Protein AF-A0A1Q9EDQ3-F1 (afdb_monomer)

Foldseek 3Di:
DPPPPPDDLLPDPQLLQKKKKFDLVLQPDDPVVSVVQVQVQCVVVVWAWPDKDWDDDVPDRIMIITGTPDSVSLVVVVVVQWTAGPNDIIGMDRDDNVVVVVPPPPPPPPPPPPPPPVPDPDPPPDPDDPPPQDQAQQPRHGDDYLLPDPQLLQKKKKFDDAPVCQVQLQVLCVVVVWHFPDWGWDPPDGTMIITGGPGSVSLVVVQVCLVVQNSDGPNDRMHMGRRDRPDDDDDDDDPDPDDPPDPPPPPPVPPPPDDDDDDDDDDDDDDDDDDPPPPDDDDDD

Mean predicted aligned error: 17.28 Å

Structure (mmCIF, N/CA/C/O backbone):
data_AF-A0A1Q9EDQ3-F1
#
_entry.id   AF-A0A1Q9EDQ3-F1
#
loop_
_atom_site.group_PDB
_atom_site.id
_atom_site.type_symbol
_atom_site.label_atom_id
_atom_site.label_alt_id
_atom_site.label_comp_id
_atom_site.label_asym_id
_atom_site.label_entity_id
_atom_site.label_seq_id
_atom_site.pdbx_PDB_ins_code
_atom_site.Cartn_x
_atom_site.Cartn_y
_atom_site.Cartn_z
_atom_site.occupancy
_atom_site.B_iso_or_equiv
_atom_site.auth_seq_id
_atom_site.auth_comp_id
_atom_site.auth_asym_id
_atom_site.auth_atom_id
_atom_site.pdbx_PDB_model_num
ATOM 1 N N . MET A 1 1 ? -5.835 -14.148 18.430 1.00 40.25 1 MET A N 1
ATOM 2 C CA . MET A 1 1 ? -5.583 -12.909 17.664 1.00 40.25 1 MET A CA 1
ATOM 3 C C . MET A 1 1 ? -6.532 -12.916 16.483 1.00 40.25 1 MET A C 1
ATOM 5 O O . MET A 1 1 ? -6.397 -13.781 15.633 1.00 40.25 1 MET A O 1
ATOM 9 N N . VAL A 1 2 ? -7.562 -12.072 16.500 1.00 36.78 2 VAL A N 1
ATOM 10 C CA . VAL A 1 2 ? -8.554 -12.002 15.417 1.00 36.78 2 VAL A CA 1
ATOM 11 C C . VAL A 1 2 ? -7.929 -11.211 14.271 1.00 36.78 2 VAL A C 1
ATOM 13 O O . VAL A 1 2 ? -7.433 -10.110 14.505 1.00 36.78 2 VAL A O 1
ATOM 16 N N . ASP A 1 3 ? -7.917 -11.779 13.064 1.00 41.28 3 ASP A N 1
ATOM 17 C CA . ASP A 1 3 ? -7.420 -11.118 11.856 1.00 41.28 3 ASP A CA 1
ATOM 18 C C . ASP A 1 3 ? -8.090 -9.750 11.684 1.00 41.28 3 ASP A C 1
ATOM 20 O O . ASP A 1 3 ? -9.294 -9.636 11.428 1.00 41.28 3 ASP A O 1
ATOM 24 N N . VAL A 1 4 ? -7.299 -8.687 11.835 1.00 51.66 4 VAL A N 1
ATOM 25 C CA . VAL A 1 4 ? -7.726 -7.312 11.568 1.00 51.66 4 VAL A CA 1
ATOM 26 C C . VAL A 1 4 ? -7.722 -7.133 10.054 1.00 51.66 4 VAL A C 1
ATOM 28 O O . VAL A 1 4 ? -6.777 -6.601 9.476 1.00 51.66 4 VAL A O 1
ATOM 31 N N . PHE A 1 5 ? -8.765 -7.636 9.392 1.00 47.38 5 PHE A N 1
ATOM 32 C CA . PHE A 1 5 ? -8.962 -7.434 7.960 1.00 47.38 5 PHE A CA 1
ATOM 33 C C . PHE A 1 5 ? -8.952 -5.934 7.643 1.00 47.38 5 PHE A C 1
ATOM 35 O O . PHE A 1 5 ? -9.754 -5.175 8.195 1.00 47.38 5 PHE A O 1
ATOM 42 N N . ASP A 1 6 ? -8.063 -5.521 6.737 1.00 63.12 6 ASP A N 1
ATOM 43 C CA . ASP A 1 6 ? -8.011 -4.178 6.157 1.00 63.12 6 ASP A CA 1
ATOM 44 C C . ASP A 1 6 ? -9.280 -3.922 5.337 1.00 63.12 6 ASP A C 1
ATOM 46 O O . ASP A 1 6 ? -9.351 -4.171 4.135 1.00 63.12 6 ASP A O 1
ATOM 50 N N . HIS A 1 7 ? -10.319 -3.435 6.003 1.00 73.38 7 HIS A N 1
ATOM 51 C CA . HIS A 1 7 ? -11.514 -2.917 5.359 1.00 73.38 7 HIS A CA 1
ATOM 52 C C . HIS A 1 7 ? -11.500 -1.386 5.416 1.00 73.38 7 HIS A C 1
ATOM 54 O O . HIS A 1 7 ? -10.878 -0.771 6.283 1.00 73.38 7 HIS A O 1
ATOM 60 N N . SER A 1 8 ? -12.176 -0.754 4.455 1.00 80.00 8 SER A N 1
ATOM 61 C CA . SER A 1 8 ? -12.380 0.698 4.463 1.00 80.00 8 SER A CA 1
ATOM 62 C C . SER A 1 8 ? -13.094 1.106 5.753 1.00 80.00 8 SER A C 1
ATOM 64 O O . SER A 1 8 ? -14.060 0.447 6.132 1.00 80.00 8 SER A O 1
ATOM 66 N N . VAL A 1 9 ? -12.675 2.211 6.385 1.00 81.81 9 VAL A N 1
ATOM 67 C CA . VAL A 1 9 ? -13.302 2.756 7.610 1.00 81.81 9 VAL A CA 1
ATOM 68 C C . VAL A 1 9 ? -14.819 2.903 7.440 1.00 81.81 9 VAL A C 1
ATOM 70 O O . VAL A 1 9 ? -15.580 2.598 8.348 1.00 81.81 9 VAL A O 1
ATOM 73 N N . PHE A 1 10 ? -15.273 3.272 6.239 1.00 82.00 10 PHE A N 1
ATOM 74 C CA . PHE A 1 10 ? -16.695 3.440 5.918 1.00 82.00 10 PHE A CA 1
ATOM 75 C C . PHE A 1 10 ? -17.487 2.132 5.800 1.00 82.00 10 PHE A C 1
ATOM 77 O O . PHE A 1 10 ? -18.712 2.168 5.823 1.00 82.00 10 PHE A O 1
ATOM 84 N N . ASN A 1 11 ? -16.802 0.995 5.675 1.00 83.38 11 ASN A N 1
ATOM 85 C CA . ASN A 1 11 ? -17.399 -0.342 5.645 1.00 83.38 11 ASN A CA 1
ATOM 86 C C . ASN A 1 11 ? -17.175 -1.083 6.974 1.00 83.38 11 ASN A C 1
ATOM 88 O O . ASN A 1 11 ? -17.361 -2.298 7.047 1.00 83.38 11 ASN A O 1
ATOM 92 N N . CYS A 1 12 ? -16.714 -0.376 8.010 1.00 85.56 12 CYS A N 1
ATOM 93 C CA . CYS A 1 12 ? -16.492 -0.957 9.322 1.00 85.56 12 CYS A CA 1
ATOM 94 C C . CYS A 1 12 ? -17.825 -1.299 9.981 1.00 85.56 12 CYS A C 1
ATOM 96 O O . CYS A 1 12 ? -18.726 -0.470 10.056 1.00 85.56 12 CYS A O 1
ATOM 98 N N . LYS A 1 13 ? -17.934 -2.527 10.493 1.00 91.06 13 LYS A N 1
ATOM 99 C CA . LYS A 1 13 ? -19.101 -2.989 11.265 1.00 91.06 13 LYS A CA 1
ATOM 100 C C . LYS A 1 13 ? -19.267 -2.188 12.561 1.00 91.06 13 LYS A C 1
ATOM 102 O O . LYS A 1 13 ? -20.369 -2.033 13.060 1.00 91.06 13 LYS A O 1
ATOM 107 N N . PHE A 1 14 ? -18.151 -1.668 13.067 1.00 93.38 14 PHE A N 1
ATOM 108 C CA . PHE A 1 14 ? -18.023 -0.922 14.314 1.00 93.38 14 PHE A CA 1
ATOM 109 C C . PHE A 1 14 ? -17.946 0.588 14.070 1.00 93.38 14 PHE A C 1
ATOM 111 O O . PHE A 1 14 ? -17.244 1.310 14.771 1.00 93.38 14 PHE A O 1
ATOM 118 N N . LEU A 1 15 ? -18.609 1.080 13.021 1.00 92.75 15 LEU A N 1
ATOM 119 C CA . LEU A 1 15 ? -18.541 2.494 12.654 1.00 92.75 15 LEU A CA 1
ATOM 120 C C . LEU A 1 15 ? -19.117 3.404 13.750 1.00 92.75 15 LEU A C 1
ATOM 122 O O . LEU A 1 15 ? -18.614 4.506 13.926 1.00 92.75 15 LEU A O 1
ATOM 126 N N . GLU A 1 16 ? -20.104 2.926 14.513 1.00 95.12 16 GLU A N 1
ATOM 127 C CA . GLU A 1 16 ? -20.698 3.658 15.646 1.00 95.12 16 GLU A CA 1
ATOM 128 C C . GLU A 1 16 ? -19.755 3.790 16.851 1.00 95.12 16 GLU A C 1
ATOM 130 O O . GLU A 1 16 ? -19.896 4.723 17.624 1.00 95.12 16 GLU A O 1
ATOM 135 N N . GLN A 1 17 ? -18.763 2.904 16.984 1.00 97.00 17 GLN A N 1
ATOM 136 C CA . GLN A 1 17 ? -17.712 2.985 18.014 1.00 97.00 17 GLN A CA 1
ATOM 137 C C . GLN A 1 17 ? -16.519 3.842 17.552 1.00 97.00 17 GLN A C 1
ATOM 139 O O . GLN A 1 17 ? -15.473 3.899 18.197 1.00 97.00 17 GLN A O 1
ATOM 144 N N . GLY A 1 18 ? -16.621 4.410 16.350 1.00 96.31 18 GLY A N 1
ATOM 145 C CA . GLY A 1 18 ? -15.525 5.028 15.637 1.00 96.31 18 GLY A CA 1
ATOM 146 C C . GLY A 1 18 ? -15.582 6.549 15.667 1.00 96.31 18 GLY A C 1
ATOM 147 O O . GLY A 1 18 ? -16.563 7.146 15.226 1.00 96.31 18 GLY A O 1
ATOM 148 N N . VAL A 1 19 ? -14.476 7.178 16.054 1.00 97.25 19 VAL A N 1
ATOM 149 C CA . VAL A 1 19 ? -14.309 8.637 16.020 1.00 97.25 19 VAL A CA 1
ATOM 150 C C . VAL A 1 19 ? -13.128 9.043 15.142 1.00 97.25 19 VAL A C 1
ATOM 152 O O . VAL A 1 19 ? -12.181 8.277 14.932 1.00 97.25 19 VAL A O 1
ATOM 155 N N . VAL A 1 20 ? -13.177 10.266 14.616 1.00 96.56 20 VAL A N 1
ATOM 156 C CA . VAL A 1 20 ? -12.056 10.899 13.913 1.00 96.56 20 VAL A CA 1
ATOM 157 C C . VAL A 1 20 ? -11.494 12.012 14.777 1.00 96.56 20 VAL A C 1
ATOM 159 O O . VAL A 1 20 ? -12.216 12.926 15.152 1.00 96.56 20 VAL A O 1
ATOM 162 N N . ILE A 1 21 ? -10.198 11.961 15.050 1.00 97.06 21 ILE A N 1
ATOM 163 C CA . ILE A 1 21 ? -9.491 12.924 15.886 1.00 97.06 21 ILE A CA 1
ATOM 164 C C . ILE A 1 21 ? -8.493 13.672 15.008 1.00 97.06 21 ILE A C 1
ATOM 166 O O . ILE A 1 21 ? -7.626 13.073 14.366 1.00 97.06 21 ILE A O 1
ATOM 170 N N . LYS A 1 22 ? -8.627 14.992 14.951 1.00 96.31 22 LYS A N 1
ATOM 171 C CA . LYS A 1 22 ? -7.778 15.883 14.164 1.00 96.31 22 LYS A CA 1
ATOM 172 C C . LYS A 1 22 ? -6.887 16.674 15.112 1.00 96.31 22 LYS A C 1
ATOM 174 O O . LYS A 1 22 ? -7.373 17.511 15.867 1.00 96.31 22 LYS A O 1
ATOM 179 N N . SER A 1 23 ? -5.586 16.421 15.041 1.00 94.94 23 SER A N 1
ATOM 180 C CA . SER A 1 23 ? -4.580 17.092 15.864 1.00 94.94 23 SER A CA 1
ATOM 181 C C . SER A 1 23 ? -3.434 17.582 14.975 1.00 94.94 23 SER A C 1
ATOM 183 O O . SER A 1 23 ? -2.777 16.747 14.345 1.00 94.94 23 SER A O 1
ATOM 185 N N . PRO A 1 24 ? -3.189 18.903 14.899 1.00 92.06 24 PRO A N 1
ATOM 186 C CA . PRO A 1 24 ? -2.008 19.454 14.237 1.00 92.06 24 PRO A CA 1
ATOM 187 C C . PRO A 1 24 ? -0.705 18.980 14.894 1.00 92.06 24 PRO A C 1
ATOM 189 O O . PRO A 1 24 ? 0.231 18.626 14.180 1.00 92.06 24 PRO A O 1
ATOM 192 N N . HIS A 1 25 ? -0.679 18.881 16.230 1.00 92.19 25 HIS A N 1
ATOM 193 C CA . HIS A 1 25 ? 0.467 18.400 17.006 1.00 92.19 25 HIS A CA 1
ATOM 194 C C . HIS A 1 25 ? 0.987 17.048 16.512 1.00 92.19 25 HIS A C 1
ATOM 196 O O . HIS A 1 25 ? 2.169 16.856 16.248 1.00 92.19 25 HIS A O 1
ATOM 202 N N . LEU A 1 26 ? 0.081 16.089 16.308 1.00 92.94 26 LEU A N 1
ATOM 203 C CA . LEU A 1 26 ? 0.464 14.734 15.911 1.00 92.94 26 LEU A CA 1
ATOM 204 C C . LEU A 1 26 ? 1.062 14.659 14.498 1.00 92.94 26 LEU A C 1
ATOM 206 O O . LEU A 1 26 ? 1.581 13.614 14.105 1.00 92.94 26 LEU A O 1
ATOM 210 N N . GLU A 1 27 ? 0.996 15.729 13.703 1.00 92.12 27 GLU A N 1
ATOM 211 C CA . GLU A 1 27 ? 1.633 15.763 12.392 1.00 92.12 27 GLU A CA 1
ATOM 212 C C . GLU A 1 27 ? 3.156 15.925 12.477 1.00 92.12 27 GLU A C 1
ATOM 214 O O . GLU A 1 27 ? 3.856 15.338 11.641 1.00 92.12 27 GLU A O 1
ATOM 219 N N . THR A 1 28 ? 3.654 16.641 13.490 1.00 94.19 28 THR A N 1
ATOM 220 C CA . THR A 1 28 ? 5.087 16.903 13.711 1.00 94.19 28 THR A CA 1
ATOM 221 C C . THR A 1 28 ? 5.780 15.785 14.491 1.00 94.19 28 THR A C 1
ATOM 223 O O . THR A 1 28 ? 6.972 15.562 14.303 1.00 94.19 28 THR A O 1
ATOM 226 N N . VAL A 1 29 ? 5.028 15.036 15.301 1.00 95.25 29 VAL A N 1
ATOM 227 C CA . VAL A 1 29 ? 5.521 13.912 16.116 1.00 95.25 29 VAL A CA 1
ATOM 228 C C . VAL A 1 29 ? 5.933 12.710 15.249 1.00 95.25 29 VAL A C 1
ATOM 230 O O . VAL A 1 29 ? 5.393 12.502 14.157 1.00 95.25 29 VAL A O 1
ATOM 233 N N . GLU A 1 30 ? 6.857 11.864 15.711 1.00 94.62 30 GLU A N 1
ATOM 234 C CA . GLU A 1 30 ? 7.277 10.663 14.980 1.00 94.62 30 GLU A CA 1
ATOM 235 C C . GLU A 1 30 ? 6.152 9.610 14.884 1.00 94.62 30 GLU A C 1
ATOM 237 O O . GLU A 1 30 ? 5.308 9.467 15.767 1.00 94.62 30 GLU A O 1
ATOM 242 N N . ARG A 1 31 ? 6.117 8.827 13.796 1.00 90.00 31 ARG A N 1
ATOM 243 C CA . ARG A 1 31 ? 5.046 7.851 13.509 1.00 90.00 31 ARG A CA 1
ATOM 244 C C . ARG A 1 31 ? 4.747 6.891 14.670 1.00 90.00 31 ARG A C 1
ATOM 246 O O . ARG A 1 31 ? 3.579 6.544 14.852 1.00 90.00 31 ARG A O 1
ATOM 253 N N . LEU A 1 32 ? 5.771 6.426 15.388 1.00 88.56 32 LEU A N 1
ATOM 254 C CA . LEU A 1 32 ? 5.619 5.479 16.498 1.00 88.56 32 LEU A CA 1
ATOM 255 C C . LEU A 1 32 ? 5.018 6.151 17.740 1.00 88.56 32 LEU A C 1
ATOM 257 O O . LEU A 1 32 ? 4.108 5.597 18.357 1.00 88.56 32 LEU A O 1
ATOM 261 N N . GLU A 1 33 ? 5.456 7.369 18.044 1.00 95.00 33 GLU A N 1
ATOM 262 C CA . GLU A 1 33 ? 5.024 8.136 19.215 1.00 95.00 33 GLU A CA 1
ATOM 263 C C . GLU A 1 33 ? 3.583 8.634 19.098 1.00 95.00 33 GLU A C 1
ATOM 265 O O . GLU A 1 33 ? 2.861 8.670 20.092 1.00 95.00 33 GLU A O 1
ATOM 270 N N . ARG A 1 34 ? 3.106 8.948 17.884 1.00 95.19 34 ARG A N 1
ATOM 271 C CA . ARG A 1 34 ? 1.733 9.456 17.697 1.00 95.19 34 ARG A CA 1
ATOM 272 C C . ARG A 1 34 ? 0.670 8.527 18.274 1.00 95.19 34 ARG A C 1
ATOM 274 O O . ARG A 1 34 ? -0.306 8.989 18.857 1.00 95.19 34 ARG A O 1
ATOM 281 N N . ARG A 1 35 ? 0.846 7.214 18.074 1.00 94.56 35 ARG A N 1
ATOM 282 C CA . ARG A 1 35 ? -0.074 6.199 18.600 1.00 94.56 35 ARG A CA 1
ATOM 283 C C . ARG A 1 35 ? -0.062 6.205 20.123 1.00 94.56 35 ARG A C 1
ATOM 285 O O . ARG A 1 35 ? -1.130 6.157 20.720 1.00 94.56 35 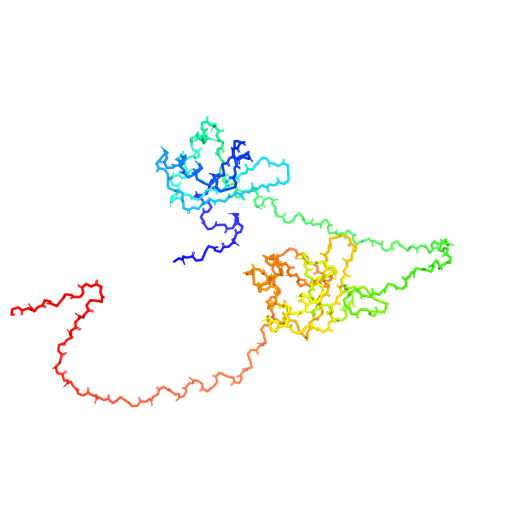ARG A O 1
ATOM 292 N N . TYR A 1 36 ? 1.128 6.265 20.710 1.00 95.75 36 TYR A N 1
ATOM 293 C CA . TYR A 1 36 ? 1.305 6.286 22.154 1.00 95.75 36 TYR A CA 1
ATOM 294 C C . TYR A 1 36 ? 0.645 7.524 22.772 1.00 95.75 36 TYR A C 1
ATOM 296 O O . TYR A 1 36 ? -0.217 7.375 23.628 1.00 95.75 36 TYR A O 1
ATOM 304 N N . LEU A 1 37 ? 0.934 8.725 22.255 1.00 96.56 37 LEU A N 1
ATOM 305 C CA . LEU A 1 37 ? 0.344 9.973 22.758 1.00 96.56 37 LEU A CA 1
ATOM 306 C C . LEU A 1 37 ? -1.184 9.982 22.679 1.00 96.56 37 LEU A C 1
ATOM 308 O O . LEU A 1 37 ? -1.848 10.393 23.628 1.00 96.56 37 LEU A O 1
ATOM 312 N N . LEU A 1 38 ? -1.748 9.519 21.558 1.00 96.62 38 LEU A N 1
ATOM 313 C CA . LEU A 1 38 ? -3.197 9.416 21.410 1.00 96.62 38 LEU A CA 1
ATOM 314 C C . LEU A 1 38 ? -3.790 8.421 22.413 1.00 96.62 38 LEU A C 1
ATOM 316 O O . LEU A 1 38 ? -4.826 8.699 23.009 1.00 96.62 38 LEU A O 1
ATOM 320 N N . GLN A 1 39 ? -3.149 7.267 22.584 1.00 96.38 39 GLN A N 1
ATOM 321 C CA . GLN A 1 39 ? -3.621 6.240 23.502 1.00 96.38 39 GLN A CA 1
ATOM 322 C C . GLN A 1 39 ? -3.583 6.736 24.953 1.00 96.38 39 GLN A C 1
ATOM 324 O O . GLN A 1 39 ? -4.599 6.650 25.632 1.00 96.38 39 GLN A O 1
ATOM 329 N N . THR A 1 40 ? -2.481 7.352 25.389 1.00 97.19 40 THR A N 1
ATOM 330 C CA . THR A 1 40 ? -2.366 7.959 26.725 1.00 97.19 40 THR A CA 1
ATOM 331 C C . THR A 1 40 ? -3.411 9.055 26.950 1.00 97.19 40 THR A C 1
ATOM 333 O O . THR A 1 40 ? -3.984 9.142 28.031 1.00 97.19 40 THR A O 1
ATOM 336 N N . ALA A 1 41 ? -3.699 9.877 25.936 1.00 97.31 41 ALA A N 1
ATOM 337 C CA . ALA A 1 41 ? -4.723 10.916 26.033 1.00 97.31 41 ALA A CA 1
ATOM 338 C C . ALA A 1 41 ? -6.143 10.344 26.199 1.00 97.31 41 ALA A C 1
ATOM 340 O O . ALA A 1 41 ? -6.936 10.890 26.963 1.00 97.31 41 ALA A O 1
ATOM 341 N N . LEU A 1 42 ? -6.463 9.243 25.509 1.00 97.44 42 LEU A N 1
ATOM 342 C CA . LEU A 1 42 ? -7.751 8.554 25.650 1.00 97.44 42 LEU A CA 1
ATOM 343 C C . LEU A 1 42 ? -7.862 7.838 27.004 1.00 97.44 42 LEU A C 1
ATOM 345 O O . LEU A 1 42 ? -8.884 7.964 27.674 1.00 97.44 42 LEU A O 1
ATOM 349 N N . GLU A 1 43 ? -6.793 7.175 27.449 1.00 97.00 43 GLU A N 1
ATOM 350 C CA . GLU A 1 43 ? -6.727 6.521 28.764 1.00 97.00 43 GLU A CA 1
ATOM 351 C C . GLU A 1 43 ? -6.877 7.532 29.912 1.00 97.00 43 GLU A C 1
ATOM 353 O O . GLU A 1 43 ? -7.553 7.248 30.898 1.00 97.00 43 GLU A O 1
ATOM 358 N N . ALA A 1 44 ? -6.332 8.745 29.766 1.00 97.06 44 ALA A N 1
ATOM 359 C CA . ALA A 1 44 ? -6.508 9.828 30.736 1.00 97.06 44 ALA A CA 1
ATOM 360 C C . ALA A 1 44 ? -7.967 10.316 30.856 1.00 97.06 44 ALA A C 1
ATOM 362 O O . ALA A 1 44 ? -8.339 10.868 31.889 1.00 97.06 44 ALA A O 1
ATOM 363 N N . GLN A 1 45 ? -8.791 10.101 29.825 1.00 96.94 45 GLN A N 1
ATOM 364 C CA . GLN A 1 45 ? -10.240 10.348 29.849 1.00 96.94 45 GLN A CA 1
ATOM 365 C C . GLN A 1 45 ? -11.040 9.114 30.306 1.00 96.94 45 GLN A C 1
ATOM 367 O O . GLN A 1 45 ? -12.265 9.149 30.313 1.00 96.94 45 GLN A O 1
ATOM 372 N N . GLY A 1 46 ? -10.367 8.017 30.674 1.00 97.50 46 GLY A N 1
ATOM 373 C CA . GLY A 1 46 ? -11.011 6.757 31.048 1.00 97.50 46 GLY A CA 1
ATOM 374 C C . GLY A 1 46 ? -11.549 5.945 29.865 1.00 97.50 46 GLY A C 1
ATOM 375 O O . GLY A 1 46 ? -12.298 4.998 30.083 1.00 97.50 46 GLY A O 1
ATOM 376 N N . LEU A 1 47 ? -11.173 6.284 28.628 1.00 97.62 47 LEU A N 1
ATOM 377 C CA . LEU A 1 47 ? -11.669 5.631 27.415 1.00 97.62 47 LEU A CA 1
ATOM 378 C C . LEU A 1 47 ? -10.710 4.534 26.946 1.00 97.62 47 LEU A C 1
ATOM 380 O O . LEU A 1 47 ? -9.491 4.727 26.916 1.00 97.62 47 LEU A O 1
ATOM 384 N N . GLN A 1 48 ? -11.250 3.394 26.510 1.00 96.56 48 GLN A N 1
ATOM 385 C CA . GLN A 1 48 ? -10.439 2.288 26.001 1.00 96.56 48 GLN A CA 1
ATOM 386 C C . GLN A 1 48 ? -10.361 2.319 24.475 1.00 96.56 48 GLN A C 1
ATOM 388 O O . GLN A 1 48 ? -11.345 2.128 23.766 1.00 96.56 48 GLN A O 1
ATOM 393 N N . CYS A 1 49 ? -9.155 2.520 23.941 1.00 96.12 49 CYS A N 1
ATOM 394 C CA . CYS A 1 49 ? -8.913 2.495 22.501 1.00 96.12 49 CYS A CA 1
ATOM 395 C C . CYS A 1 49 ? -8.513 1.088 22.041 1.00 96.12 49 CYS A C 1
ATOM 397 O O . CYS A 1 49 ? -7.385 0.646 22.264 1.00 96.12 49 CYS A O 1
ATOM 399 N N . GLU A 1 50 ? -9.406 0.387 21.344 1.00 95.62 50 GLU A N 1
ATOM 400 C CA . GLU A 1 50 ? -9.102 -0.939 20.799 1.00 95.62 50 GLU A CA 1
ATOM 401 C C . GLU A 1 50 ? -8.173 -0.870 19.582 1.00 95.62 50 GLU A C 1
ATOM 403 O O . GLU A 1 50 ? -7.313 -1.730 19.368 1.00 95.62 50 GLU A O 1
ATOM 408 N N . ALA A 1 51 ? -8.385 0.132 18.726 1.00 93.75 51 ALA A N 1
ATOM 409 C CA . ALA A 1 51 ? -7.638 0.281 17.489 1.00 93.75 51 ALA A CA 1
ATOM 410 C C . ALA A 1 51 ? -7.547 1.745 17.067 1.00 93.75 51 ALA A C 1
ATOM 412 O O . ALA A 1 51 ? -8.548 2.449 16.987 1.00 93.75 51 ALA A O 1
ATOM 413 N N . CYS A 1 52 ? -6.350 2.175 16.680 1.00 93.69 52 CYS A N 1
ATOM 414 C CA . CYS A 1 52 ? -6.111 3.502 16.129 1.00 93.69 52 CYS A CA 1
ATOM 415 C C . CYS A 1 52 ? -5.348 3.416 14.803 1.00 93.69 52 CYS A C 1
ATOM 417 O O . CYS A 1 52 ? -4.407 2.628 14.652 1.00 93.69 52 CYS A O 1
ATOM 419 N N . ARG A 1 53 ? -5.729 4.241 13.828 1.00 93.00 53 ARG A N 1
ATOM 420 C CA . ARG A 1 53 ? -5.079 4.317 12.514 1.00 93.00 53 ARG A CA 1
ATOM 421 C C . ARG A 1 53 ? -4.902 5.762 12.083 1.00 93.00 53 ARG A C 1
ATOM 423 O O . ARG A 1 53 ? -5.838 6.550 12.135 1.00 93.00 53 ARG A O 1
ATOM 430 N N . TRP A 1 54 ? -3.708 6.088 11.607 1.00 92.44 54 TRP A N 1
ATOM 431 C CA . TRP A 1 54 ? -3.411 7.392 11.026 1.00 92.44 54 TRP A CA 1
ATOM 432 C C . TRP A 1 54 ? -3.809 7.433 9.552 1.00 92.44 54 TRP A C 1
ATOM 434 O O . TRP A 1 54 ? -3.458 6.535 8.783 1.00 92.44 54 TRP A O 1
ATOM 444 N N . TYR A 1 55 ? -4.490 8.498 9.149 1.00 88.94 55 TYR A N 1
ATOM 445 C CA . TYR A 1 55 ? -4.840 8.792 7.770 1.00 88.94 55 TYR A CA 1
ATOM 446 C C . TYR A 1 55 ? -4.354 10.195 7.407 1.00 88.94 55 TYR A C 1
ATOM 448 O O . TYR A 1 55 ? -4.769 11.189 8.001 1.00 88.94 55 TYR A O 1
ATOM 456 N N . LYS A 1 56 ? -3.491 10.284 6.393 1.00 86.75 56 LYS A N 1
ATOM 457 C CA . LYS A 1 56 ? -3.045 11.553 5.813 1.00 86.75 56 LYS A CA 1
ATOM 458 C C . LYS A 1 56 ? -3.413 11.569 4.339 1.00 86.75 56 LYS A C 1
ATOM 460 O O . LYS A 1 56 ? -3.003 10.687 3.587 1.00 86.75 56 LYS A O 1
ATOM 465 N N . LYS A 1 57 ? -4.198 12.566 3.940 1.00 83.88 57 LYS A N 1
ATOM 466 C CA . LYS A 1 57 ? -4.451 12.877 2.534 1.00 83.88 57 LYS A CA 1
ATOM 467 C C . LYS A 1 57 ? -3.493 13.985 2.107 1.00 83.88 57 LYS A C 1
ATOM 469 O O . LYS A 1 57 ? -3.130 14.830 2.924 1.00 83.88 57 LYS A O 1
ATOM 474 N N . GLU A 1 58 ? -3.095 13.985 0.839 1.00 79.62 58 GLU A N 1
ATOM 475 C CA . GLU A 1 58 ? -2.361 15.104 0.242 1.00 79.62 58 GLU A CA 1
ATOM 476 C C . GLU A 1 58 ? -3.136 16.406 0.526 1.00 79.62 58 GLU A C 1
ATOM 478 O O . GLU A 1 58 ? -4.315 16.517 0.183 1.00 79.62 58 GLU A O 1
ATOM 483 N N . ASN A 1 59 ? -2.491 17.352 1.216 1.00 80.12 59 ASN A N 1
ATOM 484 C CA . ASN A 1 59 ? -3.005 18.677 1.603 1.00 80.12 59 ASN A CA 1
ATOM 485 C C . ASN A 1 59 ? -4.050 18.751 2.728 1.00 80.12 59 ASN A C 1
ATOM 487 O O . ASN A 1 59 ? -4.674 19.798 2.899 1.00 80.12 59 ASN A O 1
ATOM 491 N N . THR A 1 60 ? -4.248 17.701 3.526 1.00 81.56 60 THR A N 1
ATOM 492 C CA . THR A 1 60 ? -5.019 17.829 4.775 1.00 81.56 60 THR A CA 1
ATOM 493 C C . THR A 1 60 ? -4.147 17.496 5.975 1.00 81.56 60 THR A C 1
ATOM 495 O O . THR A 1 60 ? -3.409 16.507 5.888 1.00 81.56 60 THR A O 1
ATOM 498 N N . PRO A 1 61 ? -4.274 18.234 7.096 1.00 83.56 61 PRO A N 1
ATOM 499 C CA . PRO A 1 61 ? -3.636 17.833 8.340 1.00 83.56 61 PRO A CA 1
ATOM 500 C C . PRO A 1 61 ? -4.065 16.410 8.677 1.00 83.56 61 PRO A C 1
ATOM 502 O O . PRO A 1 61 ? -5.196 15.998 8.379 1.00 83.56 61 PRO A O 1
ATOM 505 N N . GLY A 1 62 ? -3.132 15.633 9.210 1.00 86.62 62 GLY A N 1
ATOM 506 C CA . GLY A 1 62 ? -3.394 14.225 9.446 1.00 86.62 62 GLY A CA 1
ATOM 507 C C . GLY A 1 62 ? -4.516 14.003 10.460 1.00 86.62 62 GLY A C 1
ATOM 508 O O . GLY A 1 62 ? -4.761 14.809 11.358 1.00 86.62 62 GLY A O 1
ATOM 509 N N . MET A 1 63 ? -5.243 12.911 10.264 1.00 94.00 63 MET A N 1
ATOM 510 C CA . MET A 1 63 ? -6.393 12.532 11.075 1.00 94.00 63 MET A CA 1
ATOM 511 C C . MET A 1 63 ? -6.156 11.142 11.653 1.00 94.00 63 MET A C 1
ATOM 513 O O . MET A 1 63 ? -5.672 10.245 10.960 1.00 94.00 63 MET A O 1
ATOM 517 N N . PHE A 1 64 ? -6.535 10.941 12.907 1.00 95.00 64 PHE A N 1
ATOM 518 C CA . PHE A 1 64 ? -6.609 9.626 13.521 1.00 95.00 64 PHE A CA 1
ATOM 519 C C . PHE A 1 64 ? -8.029 9.099 13.457 1.00 95.00 64 PHE A C 1
ATOM 521 O O . PHE A 1 64 ? -8.971 9.782 13.829 1.00 95.00 64 PHE A O 1
ATOM 528 N N . TYR A 1 65 ? -8.173 7.861 13.011 1.00 95.50 65 TYR A N 1
ATOM 529 C CA . TYR A 1 65 ? -9.361 7.069 13.264 1.00 95.50 65 TYR A CA 1
ATOM 530 C C . TYR A 1 65 ? -9.114 6.244 14.524 1.00 95.50 65 TYR A C 1
ATOM 532 O O . TYR A 1 65 ? -8.162 5.461 14.542 1.00 95.50 65 TYR A O 1
ATOM 540 N N . ALA A 1 66 ? -9.939 6.424 15.550 1.00 96.50 66 ALA A N 1
ATOM 541 C CA . ALA A 1 66 ? -9.904 5.627 16.770 1.00 96.50 66 ALA A CA 1
ATOM 542 C C . ALA A 1 66 ? -11.212 4.840 16.904 1.00 96.50 66 ALA A C 1
ATOM 544 O O . ALA A 1 66 ? -12.294 5.384 16.681 1.00 96.50 66 ALA A O 1
ATOM 545 N N . ARG A 1 67 ? -11.095 3.554 17.234 1.00 96.75 67 ARG A N 1
ATOM 546 C CA . ARG A 1 67 ? -12.205 2.682 17.611 1.00 96.75 67 ARG A CA 1
ATOM 547 C C . ARG A 1 67 ? -12.143 2.463 19.114 1.00 96.75 67 ARG A C 1
ATOM 549 O O . ARG A 1 67 ? -11.129 1.962 19.605 1.00 96.75 67 ARG A O 1
ATOM 556 N N . LEU A 1 68 ? -13.211 2.844 19.794 1.00 97.62 68 LEU A N 1
ATOM 557 C CA . LEU A 1 68 ? -13.358 2.681 21.234 1.00 97.62 68 LEU A CA 1
ATOM 558 C C . LEU A 1 68 ? -13.997 1.331 21.574 1.00 97.62 68 LEU A C 1
ATOM 560 O O . LEU A 1 68 ? -14.455 0.624 20.670 1.00 97.62 68 LEU A O 1
ATOM 564 N N . GLY A 1 69 ? -13.993 0.962 22.854 1.00 96.75 69 GLY A N 1
ATOM 565 C CA . GLY A 1 69 ? -14.541 -0.316 23.314 1.00 96.75 69 GLY A CA 1
ATOM 566 C C . GLY A 1 69 ? -16.063 -0.384 23.180 1.00 96.75 69 GLY A C 1
ATOM 567 O O . GLY A 1 69 ? -16.631 -1.441 22.895 1.00 96.75 69 GLY A O 1
ATOM 568 N N . SER A 1 70 ? -16.738 0.758 23.319 1.00 97.88 70 SER A N 1
ATOM 569 C CA . SER A 1 70 ? -18.195 0.849 23.256 1.00 97.88 70 SER A CA 1
ATOM 570 C C . SER A 1 70 ? -18.675 2.049 22.433 1.00 97.88 70 SER A C 1
ATOM 572 O O . SER A 1 70 ? -17.914 2.935 22.044 1.00 97.88 70 SER A O 1
ATOM 574 N N . LYS A 1 71 ? -19.972 2.044 22.108 1.00 97.44 71 LYS A N 1
ATOM 575 C CA . LYS A 1 71 ? -20.633 3.181 21.454 1.00 97.44 71 LYS A CA 1
ATOM 576 C C . LYS A 1 71 ? -20.798 4.356 22.419 1.00 97.44 71 LYS A C 1
ATOM 578 O O . LYS A 1 71 ? -20.646 5.497 22.011 1.00 97.44 71 LYS A O 1
ATOM 583 N N . GLU A 1 72 ? -21.073 4.060 23.684 1.00 97.94 72 GLU A N 1
ATOM 584 C CA . GLU A 1 72 ? -21.255 5.052 24.747 1.00 97.94 72 GLU A CA 1
ATOM 585 C C . GLU A 1 72 ? -19.977 5.874 24.938 1.00 97.94 72 GLU A C 1
ATOM 587 O O . GLU A 1 72 ? -20.030 7.097 24.890 1.00 97.94 72 GLU A O 1
ATOM 592 N N . GLU A 1 73 ? -18.816 5.211 24.984 1.00 98.12 73 GLU A N 1
ATOM 593 C CA . GLU A 1 73 ? -17.501 5.868 25.017 1.00 98.12 73 GLU A CA 1
ATOM 594 C C . GLU A 1 73 ? -17.284 6.800 23.810 1.00 98.12 73 GLU A C 1
ATOM 596 O O . GLU A 1 73 ? -16.695 7.877 23.929 1.00 98.12 73 GLU A O 1
ATOM 601 N N . ALA A 1 74 ? -17.765 6.405 22.625 1.00 97.94 74 ALA A N 1
ATOM 602 C CA . ALA A 1 74 ? -17.667 7.232 21.423 1.00 97.94 74 ALA A CA 1
ATOM 603 C C . ALA A 1 74 ? -18.584 8.452 21.499 1.00 97.94 74 ALA A C 1
ATOM 605 O O . ALA A 1 74 ? -18.156 9.548 21.139 1.00 97.94 74 ALA A O 1
ATOM 606 N N . ASP A 1 75 ? -19.807 8.284 21.995 1.00 97.75 75 ASP A N 1
ATOM 607 C CA . ASP A 1 75 ? -20.761 9.375 22.179 1.00 97.75 75 ASP A CA 1
ATOM 608 C C . ASP A 1 75 ? -20.283 10.369 23.257 1.00 97.75 75 ASP A C 1
ATOM 610 O O . ASP A 1 75 ? -20.381 11.580 23.046 1.00 97.75 75 ASP A O 1
ATOM 614 N N . GLU A 1 76 ? -19.681 9.893 24.353 1.00 97.75 76 GLU A N 1
ATOM 615 C CA . GLU A 1 76 ? -19.050 10.729 25.388 1.00 97.75 76 GLU A CA 1
ATOM 616 C C . GLU A 1 76 ? -17.907 11.575 24.814 1.00 97.75 76 GLU A C 1
ATOM 618 O O . GLU A 1 76 ? -17.866 12.799 24.981 1.00 97.75 76 GLU A O 1
ATOM 623 N N . LEU A 1 77 ? -17.011 10.943 24.053 1.00 97.75 77 LEU A N 1
ATOM 624 C CA . LEU A 1 77 ? -15.892 11.632 23.417 1.00 97.75 77 LEU A CA 1
ATOM 625 C C . LEU A 1 77 ? -16.358 12.636 22.34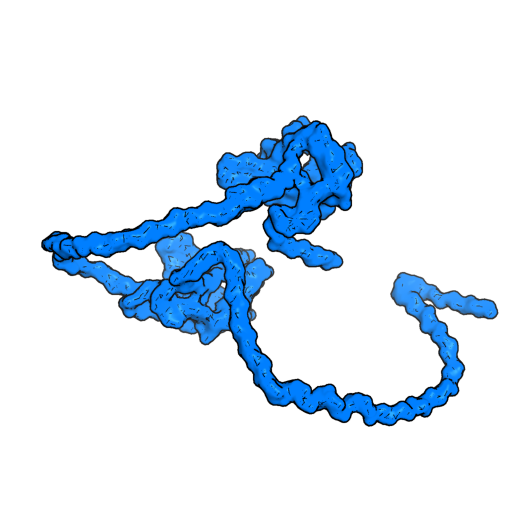6 1.00 97.75 77 LEU A C 1
ATOM 627 O O . LEU A 1 77 ? -15.775 13.711 22.184 1.00 97.75 77 LEU A O 1
ATOM 631 N N . LEU A 1 78 ? -17.428 12.313 21.616 1.00 97.62 78 LEU A N 1
ATOM 632 C CA . LEU A 1 78 ? -18.051 13.222 20.651 1.00 97.62 78 LEU A CA 1
ATOM 633 C C . LEU A 1 78 ? -18.759 14.397 21.330 1.00 97.62 78 LEU A C 1
ATOM 635 O O . LEU A 1 78 ? -18.743 15.505 20.785 1.00 97.62 78 LEU A O 1
ATOM 639 N N . ALA A 1 79 ? -19.348 14.183 22.508 1.00 97.50 79 ALA A N 1
ATOM 640 C CA . ALA A 1 79 ? -19.956 15.240 23.307 1.00 97.50 79 ALA A CA 1
ATOM 641 C C . ALA A 1 79 ? -18.905 16.238 23.817 1.00 97.50 79 ALA A C 1
ATOM 643 O O . ALA A 1 79 ? -19.168 17.444 23.809 1.00 97.50 79 ALA A O 1
ATOM 644 N N . ALA A 1 80 ? -17.704 15.759 24.165 1.00 97.38 80 ALA A N 1
ATOM 645 C CA . ALA A 1 80 ? -16.581 16.607 24.568 1.00 97.38 80 ALA A CA 1
ATOM 646 C C . ALA A 1 80 ? -16.086 17.529 23.437 1.00 97.38 80 ALA A C 1
ATOM 648 O O . ALA A 1 80 ? -15.638 18.641 23.714 1.00 97.38 80 ALA A O 1
ATOM 649 N N . LYS A 1 81 ? -16.202 17.103 22.166 1.00 97.69 81 LYS A N 1
ATOM 650 C CA . LYS A 1 81 ? -15.738 17.778 20.925 1.00 97.69 81 LYS A CA 1
ATOM 651 C C . LYS A 1 81 ? -14.233 18.031 20.827 1.00 97.69 81 LYS A C 1
ATOM 653 O O . LYS A 1 81 ? -13.712 18.096 19.713 1.00 97.69 81 LYS A O 1
ATOM 658 N N . GLU A 1 82 ? -13.541 18.173 21.947 1.00 98.00 82 GLU A N 1
ATOM 659 C CA . GLU A 1 82 ? -12.116 18.457 22.033 1.00 98.00 82 GLU A CA 1
ATOM 660 C C . GLU A 1 82 ? -11.461 17.589 23.109 1.00 98.00 82 GLU A C 1
ATOM 662 O O . GLU A 1 82 ? -12.056 17.319 24.151 1.00 98.00 82 GLU A O 1
ATOM 667 N N . ILE A 1 83 ? -10.222 17.163 22.858 1.00 97.62 83 ILE A N 1
ATOM 668 C CA . ILE A 1 83 ? -9.379 16.450 23.827 1.00 97.62 83 ILE A CA 1
ATOM 669 C C . ILE A 1 83 ? -7.959 17.002 23.830 1.00 97.62 83 ILE A C 1
ATOM 671 O O . ILE A 1 83 ? -7.487 17.507 22.815 1.00 97.62 83 ILE A O 1
ATOM 675 N N . LEU A 1 84 ? -7.255 16.875 24.952 1.00 97.69 84 LEU A N 1
ATOM 676 C CA . LEU A 1 84 ? -5.859 17.291 25.071 1.00 97.69 84 LEU A CA 1
ATOM 677 C C . LEU A 1 84 ? -4.923 16.134 24.717 1.00 97.69 84 LEU A C 1
ATOM 679 O O . LEU A 1 84 ? -4.953 15.091 25.365 1.00 97.69 84 LEU A O 1
ATOM 683 N N . ILE A 1 85 ? -4.066 16.326 23.715 1.00 96.56 85 ILE A N 1
ATOM 684 C CA . ILE A 1 85 ? -3.046 15.355 23.300 1.00 96.56 85 ILE A CA 1
ATOM 685 C C . ILE A 1 85 ? -1.690 16.048 23.332 1.00 96.56 85 ILE A C 1
ATOM 687 O O . ILE A 1 85 ? -1.451 16.980 22.569 1.00 96.56 85 ILE A O 1
ATOM 691 N N . GLY A 1 86 ? -0.802 15.609 24.228 1.00 93.19 86 GLY A N 1
ATOM 692 C CA . GLY A 1 86 ? 0.520 16.231 24.379 1.00 93.19 86 GLY A CA 1
ATOM 693 C C . GLY A 1 86 ? 0.467 17.707 24.802 1.00 93.19 86 GLY A C 1
ATOM 694 O O . GLY A 1 86 ? 1.391 18.453 24.515 1.00 93.19 86 GLY A O 1
ATOM 695 N N . GLY A 1 87 ? -0.621 18.141 25.450 1.00 94.62 87 GLY A N 1
ATOM 696 C CA . GLY A 1 87 ? -0.833 19.536 25.856 1.00 94.62 87 GLY A CA 1
ATOM 697 C C . GLY A 1 87 ? -1.504 20.429 24.804 1.00 94.62 87 GLY A C 1
ATOM 698 O O . GLY A 1 87 ? -1.855 21.560 25.126 1.00 94.62 87 GLY A O 1
ATOM 699 N N . GLU A 1 88 ? -1.746 19.936 23.586 1.00 96.19 88 GLU A N 1
ATOM 700 C CA . GLU A 1 88 ? -2.492 20.660 22.547 1.00 96.19 88 GLU A CA 1
ATOM 701 C C . GLU A 1 88 ? -3.927 20.134 22.409 1.00 96.19 88 GLU A C 1
ATOM 703 O O . GLU A 1 88 ? -4.190 18.941 22.584 1.00 96.19 88 GLU A O 1
ATOM 708 N N . THR A 1 89 ? -4.871 21.015 22.066 1.00 96.94 89 THR A N 1
ATOM 709 C CA . THR A 1 89 ? -6.264 20.628 21.816 1.00 96.94 89 THR A CA 1
ATOM 710 C C . THR A 1 89 ? -6.410 19.963 20.444 1.00 96.94 89 THR A C 1
ATOM 712 O O . THR A 1 89 ? -5.948 20.454 19.412 1.00 96.94 89 THR A O 1
ATOM 715 N N . ALA A 1 90 ? -7.072 18.812 20.422 1.00 97.06 90 ALA A N 1
ATOM 716 C CA . ALA A 1 90 ? -7.413 18.054 19.231 1.00 97.06 90 ALA A CA 1
ATOM 717 C C . ALA A 1 90 ? -8.932 17.991 19.081 1.00 97.06 90 ALA A C 1
ATOM 719 O O . ALA A 1 90 ? -9.648 17.746 20.047 1.00 97.06 90 ALA A O 1
ATOM 720 N N . GLN A 1 91 ? -9.423 18.181 17.858 1.00 97.62 91 GLN A N 1
ATOM 721 C CA . GLN A 1 91 ? -10.855 18.186 17.559 1.00 97.62 91 GLN A CA 1
ATOM 722 C C . GLN A 1 91 ? -11.354 16.772 17.265 1.00 97.62 91 GLN A C 1
ATOM 724 O O . GLN A 1 91 ? -10.727 16.038 16.495 1.00 97.62 91 GLN A O 1
ATOM 729 N N . VAL A 1 92 ? -12.505 16.412 17.825 1.00 97.81 92 VAL A N 1
ATOM 730 C CA . VAL A 1 92 ? -13.161 15.113 17.656 1.00 97.81 92 VAL A CA 1
ATOM 731 C C . VAL A 1 92 ? -14.373 15.260 16.733 1.00 97.81 92 VAL A C 1
ATOM 733 O O . VAL A 1 92 ? -15.196 16.161 16.884 1.00 97.81 92 VAL A O 1
ATOM 736 N N . PHE A 1 93 ? -14.501 14.355 15.766 1.00 96.69 93 PHE A N 1
ATOM 737 C CA . PHE A 1 93 ? -15.581 14.327 14.786 1.00 96.69 93 PHE A CA 1
ATOM 738 C C . PHE A 1 93 ? -16.204 12.936 14.678 1.00 96.69 93 PHE A C 1
ATOM 740 O O . PHE A 1 93 ? -15.509 11.918 14.685 1.00 96.69 93 PHE A O 1
ATOM 747 N N . ALA A 1 94 ? -17.522 12.900 14.478 1.00 96.00 94 ALA A N 1
ATOM 748 C CA . ALA A 1 94 ? -18.244 11.669 14.185 1.00 96.00 94 ALA A CA 1
ATOM 749 C C . ALA A 1 94 ? -17.961 11.193 12.754 1.00 96.00 94 ALA A C 1
ATOM 751 O O . ALA A 1 94 ? -17.832 11.991 11.816 1.00 96.00 94 ALA A O 1
ATOM 752 N N . ILE A 1 95 ? -17.943 9.877 12.551 1.00 93.31 95 ILE A N 1
ATOM 753 C CA . ILE A 1 95 ? -17.792 9.300 11.213 1.00 93.31 95 ILE A CA 1
ATOM 754 C C . ILE A 1 95 ? -19.128 9.367 10.493 1.00 93.31 95 ILE A C 1
ATOM 756 O O . ILE A 1 95 ? -20.034 8.563 10.694 1.00 93.31 95 ILE A O 1
ATOM 760 N N . SER A 1 96 ? -19.255 10.349 9.609 1.00 86.44 96 SER A N 1
ATOM 761 C CA . SER A 1 96 ? -20.474 10.527 8.830 1.00 86.44 96 SER A CA 1
ATOM 762 C C . SER A 1 96 ? -20.621 9.437 7.762 1.00 86.44 96 SER A C 1
ATOM 764 O O . SER A 1 96 ? -19.953 9.470 6.725 1.00 86.44 96 SER A O 1
ATOM 766 N N . GLN A 1 97 ? -21.576 8.518 7.949 1.00 75.81 97 GLN A N 1
ATOM 767 C CA . GLN A 1 97 ? -22.000 7.577 6.898 1.00 75.81 97 GLN A CA 1
ATOM 768 C C . GLN A 1 97 ? -22.531 8.305 5.648 1.00 75.81 97 GLN A C 1
ATOM 770 O O . GLN A 1 97 ? -22.403 7.818 4.519 1.00 75.81 97 GLN A O 1
ATOM 775 N N . LYS A 1 98 ? -23.080 9.518 5.824 1.00 68.06 98 LYS A N 1
ATOM 776 C CA . LYS A 1 98 ? -23.667 10.318 4.736 1.00 68.06 98 LYS A CA 1
ATOM 777 C C . LYS A 1 98 ? -22.630 10.735 3.688 1.00 68.06 98 LYS A C 1
ATOM 779 O O . LYS A 1 98 ? -22.989 10.921 2.524 1.00 68.06 98 LYS A O 1
ATOM 784 N N . ALA A 1 99 ? -21.350 10.835 4.061 1.00 61.84 99 ALA A N 1
ATOM 785 C CA . ALA A 1 99 ? -20.273 11.113 3.110 1.00 61.84 99 ALA A CA 1
ATOM 786 C C . ALA A 1 99 ? -20.053 9.957 2.116 1.00 61.84 99 ALA A C 1
ATOM 788 O O . ALA A 1 99 ? -19.713 10.203 0.958 1.00 61.84 99 ALA A O 1
ATOM 789 N N . SER A 1 100 ? -20.297 8.713 2.544 1.00 58.84 100 SER A N 1
ATOM 790 C CA . SER A 1 100 ? -20.209 7.532 1.679 1.00 58.84 100 SER A CA 1
ATOM 791 C C . SER A 1 100 ? -21.412 7.450 0.729 1.00 58.84 100 SER A C 1
ATOM 793 O O . SER A 1 100 ? -21.242 7.290 -0.477 1.00 58.84 100 SER A O 1
ATOM 795 N N . GLN A 1 101 ? -22.631 7.691 1.229 1.00 62.16 101 GLN A N 1
ATOM 796 C CA . GLN A 1 101 ? -23.854 7.580 0.417 1.00 62.16 101 GLN A CA 1
ATOM 797 C C . GLN A 1 101 ? -24.009 8.684 -0.645 1.00 62.16 101 GLN A C 1
ATOM 799 O O . GLN A 1 101 ? -24.544 8.424 -1.722 1.00 62.16 101 GLN A O 1
ATOM 804 N N . LYS A 1 102 ? -23.503 9.905 -0.403 1.00 56.19 102 LYS A N 1
ATOM 805 C CA . LYS A 1 102 ? -23.481 10.966 -1.435 1.00 56.19 102 LYS A CA 1
ATOM 806 C C . LYS A 1 102 ? -22.446 10.730 -2.537 1.00 56.19 102 LYS A C 1
ATOM 808 O O . LYS A 1 102 ? -22.498 11.401 -3.565 1.00 56.19 102 LYS A O 1
ATOM 813 N N . ARG A 1 103 ? -21.554 9.750 -2.371 1.00 52.94 103 ARG A N 1
ATOM 814 C CA . ARG A 1 103 ? -20.784 9.168 -3.471 1.00 52.94 103 ARG A CA 1
ATOM 815 C C . ARG A 1 103 ? -21.535 7.976 -4.057 1.00 52.94 103 ARG A C 1
ATOM 817 O O . ARG A 1 103 ? -20.943 6.928 -4.297 1.00 52.94 103 ARG A O 1
ATOM 824 N N . GLN A 1 104 ? -22.822 8.143 -4.373 1.00 53.72 104 GLN A N 1
ATOM 825 C CA . GLN A 1 104 ? -23.320 7.392 -5.520 1.00 53.72 104 GLN A CA 1
ATOM 826 C C . GLN A 1 104 ? -22.347 7.677 -6.665 1.00 53.72 104 GLN A C 1
ATOM 828 O O . GLN A 1 104 ? -21.946 8.842 -6.803 1.00 53.72 104 GLN A O 1
ATOM 833 N N . PRO A 1 105 ? -21.885 6.652 -7.407 1.00 52.56 105 PRO A N 1
ATOM 834 C CA . PRO A 1 105 ? -21.010 6.863 -8.545 1.00 52.56 105 PRO A CA 1
ATOM 835 C C . PRO A 1 105 ? -21.708 7.924 -9.365 1.00 52.56 105 PRO A C 1
ATOM 837 O O . PRO A 1 105 ? -22.813 7.684 -9.850 1.00 52.56 105 PRO A O 1
ATOM 840 N N . LYS A 1 106 ? -21.134 9.135 -9.381 1.00 52.03 106 LYS A N 1
ATOM 841 C CA . LYS A 1 106 ? -21.623 10.250 -10.181 1.00 52.03 106 LYS A CA 1
ATOM 842 C C . LYS A 1 106 ? -21.742 9.599 -11.536 1.00 52.03 106 LYS A C 1
ATOM 844 O O . LYS A 1 106 ? -20.688 9.222 -12.047 1.00 52.03 106 LYS A O 1
ATOM 849 N N . GLN A 1 107 ? -22.967 9.282 -11.985 1.00 53.53 107 GLN A N 1
ATOM 850 C CA . GLN A 1 107 ? -23.158 8.514 -13.208 1.00 53.53 107 GLN A CA 1
ATOM 851 C C . GLN A 1 107 ? -22.332 9.296 -14.195 1.00 53.53 107 GLN A C 1
ATOM 853 O O . GLN A 1 107 ? -22.651 10.465 -14.431 1.00 53.53 107 GLN A O 1
ATOM 858 N N . TRP A 1 108 ? -21.181 8.740 -14.603 1.00 52.31 108 TRP A N 1
ATOM 859 C CA . TRP A 1 108 ? -20.312 9.455 -15.515 1.00 52.31 108 TRP A CA 1
ATOM 860 C C . TRP A 1 108 ? -21.256 9.810 -16.635 1.00 52.31 108 TRP A C 1
ATOM 862 O O . TRP A 1 108 ? -21.916 8.870 -17.094 1.00 52.31 108 TRP A O 1
ATOM 872 N N . PRO A 1 109 ? -21.451 11.111 -16.938 1.00 53.22 109 PRO A N 1
ATOM 873 C CA . PRO A 1 109 ? -22.492 11.534 -17.856 1.00 53.22 109 PRO A CA 1
ATOM 874 C C . PRO A 1 109 ? -22.325 10.621 -19.046 1.00 53.22 109 PRO A C 1
ATOM 876 O O . PRO A 1 109 ? -21.242 10.648 -19.641 1.00 53.22 109 PRO A O 1
ATOM 879 N N . LYS A 1 110 ? -23.288 9.693 -19.235 1.00 58.38 110 LYS A N 1
ATOM 880 C CA . LYS A 1 110 ? -23.162 8.592 -20.195 1.00 58.38 110 LYS A CA 1
ATOM 881 C C . LYS A 1 110 ? -22.703 9.299 -21.436 1.00 58.38 110 LYS A C 1
ATOM 883 O O . LYS A 1 110 ? -23.458 10.170 -21.869 1.00 58.38 110 LYS A O 1
ATOM 888 N N . LYS A 1 111 ? -21.445 9.071 -21.862 1.00 51.84 111 LYS A N 1
ATOM 889 C CA . LYS A 1 111 ? -20.831 9.845 -22.944 1.00 51.84 111 LYS A CA 1
ATOM 890 C C . LYS A 1 111 ? -21.905 9.867 -24.005 1.00 51.84 111 LYS A C 1
ATOM 892 O O . LYS A 1 111 ? -22.239 8.795 -24.510 1.00 51.84 111 LYS A O 1
ATOM 897 N N . ARG A 1 112 ? -22.533 11.038 -24.208 1.00 53.94 112 ARG A N 1
ATOM 898 C CA . ARG A 1 112 ? -23.575 11.215 -25.220 1.00 53.94 112 ARG A CA 1
ATOM 899 C C . ARG A 1 112 ? -22.963 10.529 -26.427 1.00 53.94 112 ARG A C 1
ATOM 901 O O . ARG A 1 112 ? -21.815 10.895 -26.709 1.00 53.94 112 ARG A O 1
ATOM 908 N N . PRO A 1 113 ? -23.585 9.481 -27.006 1.00 57.34 113 PRO A N 1
ATOM 909 C CA . PRO A 1 113 ? -22.992 8.797 -28.140 1.00 57.34 113 PRO A CA 1
ATOM 910 C C . PRO A 1 113 ? -22.631 9.919 -29.091 1.00 57.34 113 PRO A C 1
ATOM 912 O O . PRO A 1 113 ? -23.519 10.662 -29.515 1.00 57.34 113 PRO A O 1
ATOM 915 N N . LYS A 1 114 ? -21.324 10.180 -29.247 1.00 55.03 114 LYS A N 1
ATOM 916 C CA . LYS A 1 114 ? -20.865 11.226 -30.143 1.00 55.03 114 LYS A CA 1
ATOM 917 C C . LYS A 1 114 ? -21.417 10.730 -31.457 1.00 55.03 114 LYS A C 1
ATOM 919 O O . LYS A 1 114 ? -20.958 9.700 -31.951 1.00 55.03 114 LYS A O 1
ATOM 924 N N . ALA A 1 115 ? -22.475 11.389 -31.933 1.00 56.41 115 ALA A N 1
ATOM 925 C CA . ALA A 1 115 ? -22.929 11.239 -33.293 1.00 56.41 115 ALA A CA 1
ATOM 926 C C . ALA A 1 115 ? -21.641 11.257 -34.101 1.00 56.41 115 ALA A C 1
ATOM 928 O O . ALA A 1 115 ? -20.815 12.151 -33.889 1.00 56.41 115 ALA A O 1
ATOM 929 N N . LYS A 1 116 ? -21.408 10.184 -34.862 1.00 56.78 116 LYS A N 1
ATOM 930 C CA . LYS A 1 116 ? -20.280 10.065 -35.773 1.00 56.78 116 LYS A CA 1
ATOM 931 C C . LYS A 1 116 ? -20.371 11.268 -36.708 1.00 56.78 116 LYS A C 1
ATOM 933 O O . LYS A 1 116 ? -20.984 11.186 -37.765 1.00 56.78 116 LYS A O 1
ATOM 938 N N . ALA A 1 117 ? -19.826 12.405 -36.286 1.00 51.56 117 ALA A N 1
ATOM 939 C CA . ALA A 1 117 ? -19.430 13.455 -37.181 1.00 51.56 117 ALA A CA 1
ATOM 940 C C . ALA A 1 117 ? -18.432 12.741 -38.076 1.00 51.56 117 ALA A C 1
ATOM 942 O O . ALA A 1 117 ? -17.418 12.234 -37.589 1.00 51.56 117 ALA A O 1
ATOM 943 N N . LYS A 1 118 ? -18.829 12.552 -39.334 1.00 54.03 118 LYS A N 1
ATOM 944 C CA . LYS A 1 118 ? -17.942 12.124 -40.401 1.00 54.03 118 LYS A CA 1
ATOM 945 C C . LYS A 1 118 ? -16.754 13.074 -40.316 1.00 54.03 118 LYS A C 1
ATOM 947 O O . LYS A 1 118 ? -16.880 14.238 -40.672 1.00 54.03 118 LYS A O 1
ATOM 952 N N . ALA A 1 119 ? -15.673 12.614 -39.695 1.00 50.16 119 ALA A N 1
ATOM 953 C CA . ALA A 1 119 ? -14.421 13.328 -39.715 1.00 50.16 119 ALA A CA 1
ATOM 954 C C . ALA A 1 119 ? -14.003 13.278 -41.176 1.00 50.16 119 ALA A C 1
ATOM 956 O O . ALA A 1 119 ? -13.642 12.214 -41.681 1.00 50.16 119 ALA A O 1
ATOM 957 N N . GLU A 1 120 ? -14.179 14.397 -41.869 1.00 55.81 120 GLU A N 1
ATOM 958 C CA . GLU A 1 120 ? -13.523 14.585 -43.145 1.00 55.81 120 GLU A CA 1
ATOM 959 C C . GLU A 1 120 ? -12.023 14.357 -42.915 1.00 55.81 120 GLU A C 1
ATOM 961 O O . GLU A 1 120 ? -11.476 14.836 -41.912 1.00 55.81 120 GLU A O 1
ATOM 966 N N . PRO A 1 121 ? -11.370 13.542 -43.758 1.00 51.53 121 PRO A N 1
ATOM 967 C CA . PRO A 1 121 ? -9.953 13.260 -43.621 1.00 51.53 121 PRO A CA 1
ATOM 968 C C . PRO A 1 121 ? -9.192 14.580 -43.743 1.00 51.53 121 PRO A C 1
ATOM 970 O O . PRO A 1 121 ? -9.169 15.195 -44.803 1.00 51.53 121 PRO A O 1
ATOM 973 N N . SER A 1 122 ? -8.602 15.033 -42.635 1.00 54.41 122 SER A N 1
ATOM 974 C CA . SER A 1 122 ? -7.713 16.193 -42.629 1.00 54.41 122 SER A CA 1
ATOM 975 C C . SER A 1 122 ? -6.546 15.919 -43.592 1.00 54.41 122 SER A C 1
ATOM 977 O O . SER A 1 122 ? -5.802 14.966 -43.353 1.00 54.41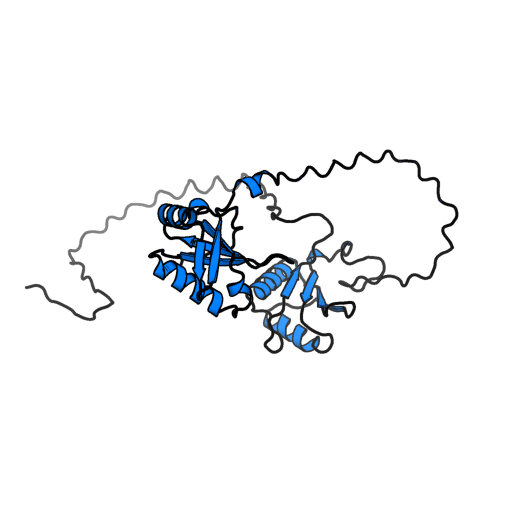 122 SER A O 1
ATOM 979 N N . PRO A 1 123 ? -6.356 16.712 -44.664 1.00 57.72 123 PRO A N 1
ATOM 980 C CA . PRO A 1 123 ? -5.373 16.429 -45.714 1.00 57.72 123 PRO A CA 1
ATOM 981 C C . PRO A 1 123 ? -3.922 16.784 -45.334 1.00 57.72 123 PRO A C 1
ATOM 983 O O . PRO A 1 123 ? -3.056 16.812 -46.198 1.00 57.72 123 PRO A O 1
ATOM 986 N N . ASN A 1 124 ? -3.632 17.016 -44.048 1.00 49.75 124 ASN A N 1
ATOM 987 C CA . ASN A 1 124 ? -2.305 17.399 -43.548 1.00 49.75 124 ASN A CA 1
ATOM 988 C C . ASN A 1 124 ? -1.665 16.346 -42.622 1.00 49.75 124 ASN A C 1
ATOM 990 O O . ASN A 1 124 ? -0.932 16.682 -41.691 1.00 49.75 124 ASN A O 1
ATOM 994 N N . SER A 1 125 ? -1.906 15.054 -42.859 1.00 51.59 125 SER A N 1
ATOM 995 C CA . SER A 1 125 ? -1.008 14.013 -42.345 1.00 51.59 125 SER A CA 1
ATOM 996 C C . SER A 1 125 ? 0.282 14.040 -43.163 1.00 51.59 125 SER A C 1
ATOM 998 O O . SER A 1 125 ? 0.381 13.391 -44.204 1.00 51.59 125 SER A O 1
ATOM 1000 N N . LEU A 1 126 ? 1.240 14.844 -42.694 1.00 52.69 126 LEU A N 1
ATOM 1001 C CA . LEU A 1 126 ? 2.613 14.856 -43.188 1.00 52.69 126 LEU A CA 1
ATOM 1002 C C . LEU A 1 126 ? 3.162 13.416 -43.245 1.00 52.69 126 LEU A C 1
ATOM 1004 O O . LEU A 1 126 ? 2.843 12.603 -42.369 1.00 52.69 126 LEU A O 1
ATOM 1008 N N . PRO A 1 127 ? 3.948 13.082 -44.279 1.00 55.16 127 PRO A N 1
ATOM 1009 C CA . PRO A 1 127 ? 4.440 11.733 -44.503 1.00 55.16 127 PRO A CA 1
ATOM 1010 C C . PRO A 1 127 ? 5.351 11.289 -43.355 1.00 55.16 127 PRO A C 1
ATOM 1012 O O . PRO A 1 127 ? 6.428 11.834 -43.166 1.00 55.16 127 PRO A O 1
ATOM 1015 N N . ASN A 1 128 ? 4.864 10.295 -42.610 1.00 52.22 128 ASN A N 1
ATOM 1016 C CA . ASN A 1 128 ? 5.613 9.228 -41.947 1.00 52.22 128 ASN A CA 1
ATOM 1017 C C . ASN A 1 128 ? 7.025 9.605 -41.459 1.00 52.22 128 ASN A C 1
ATOM 1019 O O . ASN A 1 128 ? 8.026 9.079 -41.939 1.00 52.22 128 ASN A O 1
ATOM 1023 N N . ASP A 1 129 ? 7.078 10.471 -40.445 1.00 48.38 129 ASP A N 1
ATOM 1024 C CA . ASP A 1 129 ? 8.206 10.505 -39.516 1.00 48.38 129 ASP A CA 1
ATOM 1025 C C . ASP A 1 129 ? 8.490 9.078 -39.041 1.00 48.38 129 ASP A C 1
ATOM 1027 O O . ASP A 1 129 ? 7.579 8.380 -38.574 1.00 48.38 129 ASP A O 1
ATOM 1031 N N . GLU A 1 130 ? 9.752 8.674 -39.159 1.00 60.50 130 GLU A N 1
ATOM 1032 C CA . GLU A 1 130 ? 10.356 7.432 -38.681 1.00 60.50 130 GLU A CA 1
ATOM 1033 C C . GLU A 1 130 ? 10.190 7.303 -37.161 1.00 60.50 130 GLU A C 1
ATOM 1035 O O . GLU A 1 130 ? 11.133 7.415 -36.377 1.00 60.50 130 GLU A O 1
ATOM 1040 N N . ARG A 1 131 ? 8.957 7.095 -36.693 1.00 62.19 131 ARG A N 1
ATOM 1041 C CA . ARG A 1 131 ? 8.717 6.798 -35.289 1.00 62.19 131 ARG A CA 1
ATOM 1042 C C . ARG A 1 131 ? 9.427 5.481 -35.020 1.00 62.19 131 ARG A C 1
ATOM 1044 O O . ARG A 1 131 ? 9.078 4.491 -35.670 1.00 62.19 131 ARG A O 1
ATOM 1051 N N . PRO A 1 132 ? 10.391 5.447 -34.083 1.00 70.06 132 PRO A N 1
ATOM 1052 C CA . PRO A 1 132 ? 11.089 4.220 -33.754 1.00 70.06 132 PRO A CA 1
ATOM 1053 C C . PRO A 1 132 ? 10.033 3.162 -33.466 1.00 70.06 132 PRO A C 1
ATOM 1055 O O . PRO A 1 132 ? 9.107 3.395 -32.680 1.00 70.06 132 PRO A O 1
ATOM 1058 N N . THR A 1 133 ? 10.121 2.039 -34.179 1.00 77.12 133 THR A N 1
ATOM 1059 C CA . THR A 1 133 ? 9.194 0.921 -34.032 1.00 77.12 133 THR A CA 1
ATOM 1060 C C . THR A 1 133 ? 9.173 0.537 -32.563 1.00 77.12 133 THR A C 1
ATOM 1062 O O . THR A 1 133 ? 10.148 -0.015 -32.052 1.00 77.12 133 THR A O 1
ATOM 1065 N N . LYS A 1 134 ? 8.093 0.895 -31.862 1.00 84.56 134 LYS A N 1
ATOM 1066 C CA . LYS A 1 134 ? 7.966 0.632 -30.431 1.00 84.56 134 LYS A CA 1
ATOM 1067 C C . LYS A 1 134 ? 8.084 -0.875 -30.217 1.00 84.56 134 LYS A C 1
ATOM 1069 O O . LYS A 1 134 ? 7.278 -1.648 -30.739 1.00 84.56 134 LYS A O 1
ATOM 1074 N N . THR A 1 135 ? 9.108 -1.281 -29.479 1.00 92.31 135 THR A N 1
ATOM 1075 C CA . THR A 1 135 ? 9.259 -2.646 -28.985 1.00 92.31 135 THR A CA 1
ATOM 1076 C C . THR A 1 135 ? 8.422 -2.802 -27.723 1.00 92.31 135 THR A C 1
ATOM 1078 O O . THR A 1 135 ? 8.376 -1.920 -26.860 1.00 92.31 135 THR A O 1
ATOM 1081 N N . CYS A 1 136 ? 7.723 -3.925 -27.607 1.00 93.19 136 CYS A N 1
ATOM 1082 C CA . CYS A 1 136 ? 6.951 -4.238 -26.421 1.00 93.19 136 CYS A CA 1
ATOM 1083 C C . CYS A 1 136 ? 7.893 -4.406 -25.230 1.00 93.19 136 CYS A C 1
ATOM 1085 O O . CYS A 1 136 ? 8.769 -5.266 -25.233 1.00 93.19 136 CYS A O 1
ATOM 1087 N N . PHE A 1 137 ? 7.681 -3.634 -24.170 1.00 92.19 137 PHE A N 1
ATOM 1088 C CA . PHE A 1 137 ? 8.554 -3.680 -23.000 1.00 92.19 137 PHE A CA 1
ATOM 1089 C C . PHE A 1 137 ? 8.486 -5.014 -22.223 1.00 92.19 137 PHE A C 1
ATOM 1091 O O . PHE A 1 137 ? 9.400 -5.334 -21.471 1.00 92.19 137 PHE A O 1
ATOM 1098 N N . LEU A 1 138 ? 7.436 -5.823 -22.419 1.00 94.25 138 LEU A N 1
ATOM 1099 C CA . LEU A 1 138 ? 7.275 -7.113 -21.739 1.00 94.25 138 LEU A CA 1
ATOM 1100 C C . LEU A 1 138 ? 7.951 -8.273 -22.490 1.00 94.25 138 LEU A C 1
ATOM 1102 O O . LEU A 1 138 ? 8.723 -9.018 -21.890 1.00 94.25 138 LEU A O 1
ATOM 1106 N N . CYS A 1 139 ? 7.666 -8.445 -23.787 1.00 94.56 139 CYS A N 1
ATOM 1107 C CA . CYS A 1 139 ? 8.220 -9.551 -24.586 1.00 94.56 139 CYS A CA 1
ATOM 1108 C C . CYS A 1 139 ? 9.408 -9.142 -25.474 1.00 94.56 139 CYS A C 1
ATOM 1110 O O . CYS A 1 139 ? 10.239 -9.982 -25.806 1.00 94.56 139 CYS A O 1
ATOM 1112 N N . GLY A 1 140 ? 9.546 -7.858 -25.807 1.00 93.38 140 GLY A N 1
ATOM 1113 C CA . GLY A 1 140 ? 10.577 -7.329 -26.704 1.00 93.38 140 GLY A CA 1
ATOM 1114 C C . GLY A 1 140 ? 10.239 -7.376 -28.190 1.00 93.38 140 GLY A C 1
ATOM 1115 O O . GLY A 1 140 ? 11.032 -6.897 -28.992 1.00 93.38 140 GLY A O 1
ATOM 1116 N N . GLU A 1 141 ? 9.090 -7.934 -28.568 1.00 94.94 141 GLU A N 1
ATOM 1117 C CA . GLU A 1 141 ? 8.656 -7.977 -29.965 1.00 94.94 141 GLU A CA 1
ATOM 1118 C C . GLU A 1 141 ? 8.237 -6.583 -30.448 1.00 94.94 141 GLU A C 1
ATOM 1120 O O . GLU A 1 141 ? 7.665 -5.788 -29.698 1.00 94.94 141 GLU A O 1
ATOM 1125 N N . VAL A 1 142 ? 8.522 -6.276 -31.711 1.00 94.19 142 VAL A N 1
ATOM 1126 C CA . VAL A 1 142 ? 8.085 -5.034 -32.359 1.00 94.19 142 VAL A CA 1
ATOM 1127 C C . VAL A 1 142 ? 6.597 -5.093 -32.713 1.00 94.19 142 VAL A C 1
ATOM 1129 O O . VAL A 1 142 ? 6.052 -6.158 -32.995 1.00 94.19 142 VAL A O 1
ATOM 1132 N N . GLY A 1 143 ? 5.937 -3.933 -32.737 1.00 91.50 143 GLY A N 1
ATOM 1133 C CA . GLY A 1 143 ? 4.595 -3.795 -33.319 1.00 91.50 143 GLY A CA 1
ATOM 1134 C C . GLY A 1 143 ? 3.428 -3.841 -32.331 1.00 91.50 143 GLY A C 1
ATOM 1135 O O . GLY A 1 143 ? 2.281 -3.758 -32.763 1.00 91.50 143 GLY A O 1
ATOM 1136 N N . HIS A 1 144 ? 3.682 -3.922 -31.020 1.00 91.94 144 HIS A N 1
ATOM 1137 C CA . HIS A 1 144 ? 2.637 -3.771 -30.004 1.00 91.94 144 HIS A CA 1
ATOM 1138 C C . HIS A 1 144 ? 3.160 -3.167 -28.691 1.00 91.94 144 HIS A C 1
ATOM 1140 O O . HIS A 1 144 ? 4.345 -3.232 -28.371 1.00 91.94 144 HIS A O 1
ATOM 1146 N N . GLU A 1 145 ? 2.254 -2.582 -27.909 1.00 92.06 145 GLU A N 1
ATOM 1147 C CA . GLU A 1 145 ? 2.533 -2.074 -26.561 1.00 92.06 145 GLU A CA 1
ATOM 1148 C C . GLU A 1 145 ? 2.205 -3.137 -25.499 1.00 92.06 145 GLU A C 1
ATOM 1150 O O . GLU A 1 145 ? 1.483 -4.095 -25.773 1.00 92.06 145 GLU A O 1
ATOM 1155 N N . VAL A 1 146 ? 2.688 -2.967 -24.260 1.00 90.88 146 VAL A N 1
ATOM 1156 C CA . VAL A 1 146 ? 2.493 -3.949 -23.169 1.00 90.88 146 VAL A CA 1
ATOM 1157 C C . VAL A 1 146 ? 1.018 -4.305 -22.953 1.00 90.88 146 VAL A C 1
ATOM 1159 O O . VAL A 1 146 ? 0.700 -5.471 -22.728 1.00 90.88 146 VAL A O 1
ATOM 1162 N N . ALA A 1 147 ? 0.113 -3.332 -23.081 1.00 88.31 147 ALA A N 1
ATOM 1163 C CA . ALA A 1 147 ? -1.327 -3.545 -22.944 1.00 88.31 147 ALA A CA 1
ATOM 1164 C C . ALA A 1 147 ? -1.919 -4.480 -24.014 1.00 88.31 147 ALA A C 1
ATOM 1166 O O . ALA A 1 147 ? -2.871 -5.206 -23.742 1.00 88.31 147 ALA A O 1
ATOM 1167 N N . SER A 1 148 ? -1.337 -4.486 -25.217 1.00 91.50 148 SER A N 1
ATOM 1168 C CA . SER A 1 148 ? -1.730 -5.353 -26.337 1.00 91.50 148 SER A CA 1
ATOM 1169 C C . SER A 1 148 ? -0.876 -6.623 -26.433 1.00 91.50 148 SER A C 1
ATOM 1171 O O . SER A 1 148 ? -1.044 -7.410 -27.361 1.00 91.50 148 SER A O 1
ATOM 1173 N N . CYS A 1 149 ? 0.053 -6.837 -25.497 1.00 94.00 149 CYS A N 1
ATOM 1174 C CA . CYS A 1 149 ? 0.943 -7.989 -25.523 1.00 94.00 149 CYS A CA 1
ATOM 1175 C C . CYS A 1 149 ? 0.168 -9.278 -25.230 1.00 94.00 149 CYS A C 1
ATOM 1177 O O . CYS A 1 149 ? -0.449 -9.363 -24.170 1.00 94.00 149 CYS A O 1
ATOM 1179 N N . PRO A 1 150 ? 0.245 -10.332 -26.064 1.00 95.25 150 PRO A N 1
ATOM 1180 C CA . PRO A 1 150 ? -0.461 -11.592 -25.803 1.00 95.25 150 PRO A CA 1
ATOM 1181 C C . PRO A 1 150 ? -0.052 -12.241 -24.468 1.00 95.25 150 PRO A C 1
ATOM 1183 O O . PRO A 1 150 ? -0.826 -12.983 -23.863 1.00 95.25 150 PRO A O 1
ATOM 1186 N N . TYR A 1 151 ? 1.139 -11.907 -23.964 1.00 96.12 151 TYR A N 1
ATOM 1187 C CA . TYR A 1 151 ? 1.685 -12.401 -22.702 1.00 96.12 151 TYR A CA 1
ATOM 1188 C C . TYR A 1 151 ? 1.405 -11.490 -21.497 1.00 96.12 151 TYR A C 1
ATOM 1190 O O . TYR A 1 151 ? 1.970 -11.718 -20.429 1.00 96.12 151 TYR A O 1
ATOM 1198 N N . TRP A 1 152 ? 0.534 -10.478 -21.599 1.00 95.06 152 TRP A N 1
ATOM 1199 C CA . TRP A 1 152 ? 0.309 -9.520 -20.504 1.00 95.06 152 TRP A CA 1
ATOM 1200 C C . TRP A 1 152 ? -0.096 -10.192 -19.178 1.00 95.06 152 TRP A C 1
ATOM 1202 O O . TRP A 1 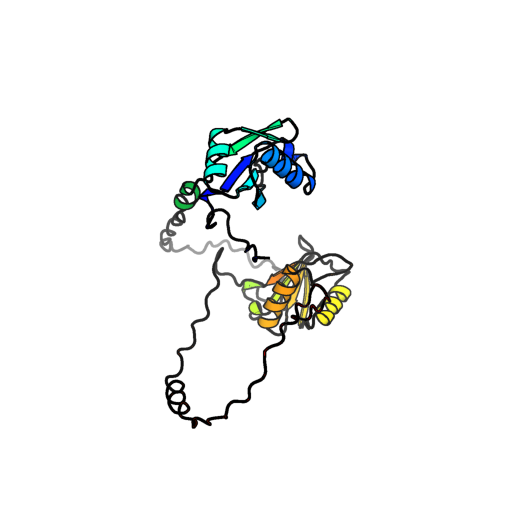152 ? 0.358 -9.786 -18.112 1.00 95.06 152 TRP A O 1
ATOM 1212 N N . ARG A 1 153 ? -0.870 -11.289 -19.229 1.00 95.56 153 ARG A N 1
ATOM 1213 C CA . ARG A 1 153 ? -1.290 -12.069 -18.040 1.00 95.56 153 ARG A CA 1
ATOM 1214 C C . ARG A 1 153 ? -0.151 -12.823 -17.353 1.00 95.56 153 ARG A C 1
ATOM 1216 O O . ARG A 1 153 ? -0.310 -13.283 -16.223 1.00 95.56 153 ARG A O 1
ATOM 1223 N N . GLN A 1 154 ? 0.954 -13.010 -18.062 1.00 97.12 154 GLN A N 1
ATOM 1224 C CA . GLN A 1 154 ? 2.185 -13.624 -17.575 1.00 97.12 154 GLN A CA 1
ATOM 1225 C C . GLN A 1 154 ? 3.196 -12.572 -17.105 1.00 97.12 154 GLN A C 1
ATOM 1227 O O . GLN A 1 154 ? 4.259 -12.930 -16.606 1.00 97.12 154 GLN A O 1
ATOM 1232 N N . GLY A 1 155 ? 2.881 -11.287 -17.260 1.00 97.12 155 GLY A N 1
ATOM 1233 C CA . GLY A 1 155 ? 3.761 -10.205 -16.874 1.00 97.12 155 GLY A CA 1
ATOM 1234 C C . GLY A 1 155 ? 3.534 -9.731 -15.438 1.00 97.12 155 GLY A C 1
ATOM 1235 O O . GLY A 1 155 ? 2.403 -9.602 -14.962 1.00 97.12 155 GLY A O 1
ATOM 1236 N N . VAL A 1 156 ? 4.626 -9.346 -14.791 1.00 97.19 156 VAL A N 1
ATOM 1237 C CA . VAL A 1 156 ? 4.649 -8.652 -13.503 1.00 97.19 156 VAL A CA 1
ATOM 1238 C C . VAL A 1 156 ? 5.658 -7.505 -13.558 1.00 97.19 156 VAL A C 1
ATOM 1240 O O . VAL A 1 156 ? 6.719 -7.618 -14.164 1.00 97.19 156 VAL A O 1
ATOM 1243 N N . GLN A 1 157 ? 5.318 -6.388 -12.935 1.00 97.19 157 GLN A N 1
ATOM 1244 C CA . GLN A 1 157 ? 6.152 -5.206 -12.790 1.00 97.19 157 GLN A CA 1
ATOM 1245 C C . GLN A 1 157 ? 6.754 -5.191 -11.384 1.00 97.19 157 GLN A C 1
ATOM 1247 O O . GLN A 1 157 ? 6.015 -5.137 -10.400 1.00 97.19 157 GLN A O 1
ATOM 1252 N N . ILE A 1 158 ? 8.079 -5.239 -11.276 1.00 97.56 158 ILE A N 1
ATOM 1253 C CA . ILE A 1 158 ? 8.807 -5.171 -10.005 1.00 97.56 158 ILE A CA 1
ATOM 1254 C C . ILE A 1 158 ? 9.412 -3.778 -9.859 1.00 97.56 158 ILE A C 1
ATOM 1256 O O . ILE A 1 158 ? 10.159 -3.327 -10.720 1.00 97.56 158 ILE A O 1
ATOM 1260 N N . VAL A 1 159 ? 9.088 -3.091 -8.768 1.00 96.81 159 VAL A N 1
ATOM 1261 C CA . VAL A 1 159 ? 9.533 -1.722 -8.484 1.00 96.81 159 VAL A CA 1
ATOM 1262 C C . VAL A 1 159 ? 10.533 -1.730 -7.332 1.00 96.81 159 VAL A C 1
ATOM 1264 O O . VAL A 1 159 ? 10.309 -2.407 -6.321 1.00 96.81 159 VAL A O 1
ATOM 1267 N N . GLY A 1 160 ? 11.589 -0.922 -7.466 1.00 94.50 160 GLY A N 1
ATOM 1268 C CA . GLY A 1 160 ? 12.595 -0.701 -6.420 1.00 94.50 160 GLY A CA 1
ATOM 1269 C C . GLY A 1 160 ? 13.928 -1.422 -6.629 1.00 94.50 160 GLY A C 1
ATOM 1270 O O . GLY A 1 160 ? 14.765 -1.357 -5.735 1.00 94.50 160 GLY A O 1
ATOM 1271 N N . ALA A 1 161 ? 14.116 -2.079 -7.775 1.00 96.88 161 ALA A N 1
ATOM 1272 C CA . ALA A 1 161 ? 15.395 -2.635 -8.210 1.00 96.88 161 ALA A CA 1
ATOM 1273 C C . ALA A 1 161 ? 15.946 -1.813 -9.385 1.00 96.88 161 ALA A C 1
ATOM 1275 O O . ALA A 1 161 ? 15.162 -1.319 -10.202 1.00 96.88 161 ALA A O 1
ATOM 1276 N N . THR A 1 162 ? 17.265 -1.658 -9.471 1.00 96.62 162 THR A N 1
ATOM 1277 C CA . THR A 1 162 ? 17.952 -0.904 -10.540 1.00 96.62 162 THR A CA 1
ATOM 1278 C C . THR A 1 162 ? 18.548 -1.827 -11.606 1.00 96.62 162 THR A C 1
ATOM 1280 O O . THR A 1 162 ? 18.698 -3.023 -11.381 1.00 96.62 162 THR A O 1
ATOM 1283 N N . ALA A 1 163 ? 18.929 -1.280 -12.769 1.00 96.50 163 ALA A N 1
ATOM 1284 C CA . ALA A 1 163 ? 19.533 -2.055 -13.863 1.00 96.50 163 ALA A CA 1
ATOM 1285 C C . ALA A 1 163 ? 20.799 -2.827 -13.434 1.00 96.50 163 ALA A C 1
ATOM 1287 O O . ALA A 1 163 ? 21.011 -3.957 -13.859 1.00 96.50 163 ALA A O 1
ATOM 1288 N N . SER A 1 164 ? 21.612 -2.254 -12.540 1.00 97.00 164 SER A N 1
ATOM 1289 C CA . SER A 1 164 ? 22.813 -2.911 -12.002 1.00 97.00 164 SER A CA 1
ATOM 1290 C C . SER A 1 164 ? 22.509 -4.150 -11.154 1.00 97.00 164 SER A C 1
ATOM 1292 O O . SER A 1 164 ? 23.391 -4.973 -10.947 1.00 97.00 164 SER A O 1
ATOM 1294 N N . GLU A 1 165 ? 21.276 -4.280 -10.666 1.00 97.44 165 GLU A N 1
ATOM 1295 C CA . GLU A 1 165 ? 20.825 -5.343 -9.762 1.00 97.44 165 GLU A CA 1
ATOM 1296 C C . GLU A 1 165 ? 20.063 -6.451 -10.513 1.00 97.44 165 GLU A C 1
ATOM 1298 O O . GLU A 1 165 ? 19.392 -7.274 -9.894 1.00 97.44 165 GLU A O 1
ATOM 1303 N N . GLU A 1 166 ? 20.127 -6.479 -11.849 1.00 97.56 166 GLU A N 1
ATOM 1304 C CA . GLU A 1 166 ? 19.388 -7.439 -12.680 1.00 97.56 166 GLU A CA 1
ATOM 1305 C C . GLU A 1 166 ? 19.716 -8.898 -12.325 1.00 97.56 166 GLU A C 1
ATOM 1307 O O . GLU A 1 166 ? 18.806 -9.705 -12.135 1.00 97.56 166 GLU A O 1
ATOM 1312 N N . LYS A 1 167 ? 21.007 -9.220 -12.163 1.00 98.12 167 LYS A N 1
ATOM 1313 C CA . LYS A 1 167 ? 21.462 -10.574 -11.804 1.00 98.12 167 LYS A CA 1
ATOM 1314 C C . LYS A 1 167 ? 21.011 -10.979 -10.401 1.00 98.12 167 LYS A C 1
ATOM 1316 O O . LYS A 1 167 ? 20.511 -12.086 -10.216 1.00 98.12 167 LYS A O 1
ATOM 1321 N N . ASP A 1 168 ? 21.129 -10.066 -9.439 1.00 98.12 168 ASP A N 1
ATOM 1322 C CA . ASP A 1 168 ? 20.701 -10.306 -8.059 1.00 98.12 168 ASP A CA 1
ATOM 1323 C C . ASP A 1 168 ? 19.179 -10.508 -7.989 1.00 98.12 168 ASP A C 1
ATOM 1325 O O . ASP A 1 168 ? 18.676 -11.343 -7.232 1.00 98.12 168 ASP A O 1
ATOM 1329 N N . LEU A 1 169 ? 18.421 -9.746 -8.789 1.00 98.00 169 LEU A N 1
ATOM 1330 C CA . LEU A 1 169 ? 16.973 -9.892 -8.896 1.00 98.00 169 LEU A CA 1
ATOM 1331 C C . LEU A 1 169 ? 16.601 -11.245 -9.510 1.00 98.00 169 LEU A C 1
ATOM 1333 O O . LEU A 1 169 ? 15.683 -11.899 -9.014 1.00 98.00 169 LEU A O 1
ATOM 1337 N N . GLU A 1 170 ? 17.300 -11.680 -10.558 1.00 98.12 170 GLU A N 1
ATOM 1338 C CA . GLU A 1 170 ? 17.083 -12.991 -11.170 1.00 98.12 170 GLU A CA 1
ATOM 1339 C C . GLU A 1 170 ? 17.339 -14.133 -10.172 1.00 98.12 170 GLU A C 1
ATOM 1341 O O . GLU A 1 170 ? 16.499 -15.026 -10.024 1.00 98.12 170 GLU A O 1
ATOM 1346 N N . GLU A 1 171 ? 18.443 -14.074 -9.424 1.00 98.19 171 GLU A N 1
ATOM 1347 C CA . GLU A 1 171 ? 18.760 -15.044 -8.371 1.00 98.19 171 GLU A CA 1
ATOM 1348 C C . GLU A 1 171 ? 17.713 -15.025 -7.244 1.00 98.19 171 GLU A C 1
ATOM 1350 O O . GLU A 1 171 ? 17.230 -16.075 -6.811 1.00 98.19 171 GLU A O 1
ATOM 1355 N N . CYS A 1 172 ? 17.276 -13.834 -6.824 1.00 97.88 172 CYS A N 1
ATOM 1356 C CA . CYS A 1 172 ? 16.201 -13.665 -5.846 1.00 97.88 172 CYS A CA 1
ATOM 1357 C C . CYS A 1 172 ? 14.893 -14.337 -6.304 1.00 97.88 172 CYS A C 1
ATOM 1359 O O . CYS A 1 172 ? 14.239 -15.027 -5.516 1.00 97.88 172 CYS A O 1
ATOM 1361 N N . LEU A 1 173 ? 14.516 -14.192 -7.580 1.00 97.94 173 LEU A N 1
ATOM 1362 C CA . LEU A 1 173 ? 13.327 -14.845 -8.137 1.00 97.94 173 LEU A CA 1
ATOM 1363 C C . LEU A 1 173 ? 13.466 -16.373 -8.139 1.00 97.94 173 LEU A C 1
ATOM 1365 O O . LEU A 1 173 ? 12.538 -17.063 -7.701 1.00 97.94 173 LEU A O 1
ATOM 1369 N N . ARG A 1 174 ? 14.634 -16.903 -8.531 1.00 97.69 174 ARG A N 1
ATOM 1370 C CA . ARG A 1 174 ? 14.915 -18.349 -8.496 1.00 97.69 174 ARG A CA 1
ATOM 1371 C C . ARG A 1 174 ? 14.823 -18.911 -7.076 1.00 97.69 174 ARG A C 1
ATOM 1373 O O . ARG A 1 174 ? 14.158 -19.925 -6.875 1.00 97.69 174 ARG A O 1
ATOM 1380 N N . ASN A 1 175 ? 15.362 -18.204 -6.083 1.00 97.38 175 ASN A N 1
ATOM 1381 C CA . ASN A 1 175 ? 15.265 -18.578 -4.665 1.00 97.38 175 ASN A CA 1
ATOM 1382 C C . ASN A 1 175 ? 13.816 -18.594 -4.142 1.00 97.38 175 ASN A C 1
ATOM 1384 O O . ASN A 1 175 ? 13.487 -19.332 -3.214 1.00 97.38 175 ASN A O 1
ATOM 1388 N N . LEU A 1 176 ? 12.917 -17.824 -4.762 1.00 97.12 176 LEU A N 1
ATOM 1389 C CA . LEU A 1 176 ? 11.479 -17.849 -4.478 1.00 97.12 176 LEU A CA 1
ATOM 1390 C C . LEU A 1 176 ? 10.714 -18.918 -5.278 1.00 97.12 176 LEU A C 1
ATOM 1392 O O . LEU A 1 176 ? 9.474 -18.925 -5.236 1.00 97.12 176 LEU A O 1
ATOM 1396 N N . ASN A 1 177 ? 11.419 -19.820 -5.971 1.00 97.25 177 ASN A N 1
ATOM 1397 C CA . ASN A 1 177 ? 10.882 -20.813 -6.906 1.00 97.25 177 ASN A CA 1
ATOM 1398 C C . ASN A 1 177 ? 10.072 -20.177 -8.048 1.00 97.25 177 ASN A C 1
ATOM 1400 O O . ASN A 1 177 ? 9.024 -20.689 -8.456 1.00 97.25 177 ASN A O 1
ATOM 1404 N N . VAL A 1 178 ? 10.525 -19.022 -8.537 1.00 97.56 178 VAL A N 1
ATOM 1405 C CA . VAL A 1 178 ? 9.942 -18.324 -9.683 1.00 97.56 178 VAL A CA 1
ATOM 1406 C C . VAL A 1 178 ? 11.005 -18.212 -10.764 1.00 97.56 178 VAL A C 1
ATOM 1408 O O . VAL A 1 178 ? 11.974 -17.480 -10.616 1.00 97.56 178 VAL A O 1
ATOM 1411 N N . GLU A 1 179 ? 10.814 -18.927 -11.866 1.00 96.56 179 GLU A N 1
ATOM 1412 C CA . GLU A 1 179 ? 11.723 -18.876 -13.007 1.00 96.56 179 GLU A CA 1
ATOM 1413 C C . GLU A 1 179 ? 11.253 -17.793 -13.995 1.00 96.56 179 GLU A C 1
ATOM 1415 O O . GLU A 1 179 ? 10.163 -17.923 -14.574 1.00 96.56 179 GLU A O 1
ATOM 1420 N N . PRO A 1 180 ? 11.999 -16.682 -14.151 1.00 97.62 180 PRO A N 1
ATOM 1421 C CA . PRO A 1 180 ? 11.651 -15.652 -15.116 1.00 97.62 180 PRO A CA 1
ATOM 1422 C C . PRO A 1 180 ? 11.961 -16.134 -16.536 1.00 97.62 180 PRO A C 1
ATOM 1424 O O . PRO A 1 180 ? 13.045 -16.625 -16.821 1.00 97.62 180 PRO A O 1
ATOM 1427 N N . VAL A 1 181 ? 11.010 -15.956 -17.451 1.00 97.62 181 VAL A N 1
ATOM 1428 C CA . VAL A 1 181 ? 11.191 -16.252 -18.881 1.00 97.62 181 VAL A CA 1
ATOM 1429 C C . VAL A 1 181 ? 11.892 -15.095 -19.590 1.00 97.62 181 VAL A C 1
ATOM 1431 O O . VAL A 1 181 ? 12.643 -15.289 -20.540 1.00 97.62 181 VAL A O 1
ATOM 1434 N N . SER A 1 182 ? 11.613 -13.867 -19.159 1.00 96.81 182 SER A N 1
ATOM 1435 C CA . SER A 1 182 ? 12.352 -12.684 -19.588 1.00 96.81 182 SER A CA 1
ATOM 1436 C C . SER A 1 182 ? 12.309 -11.619 -18.506 1.00 96.81 182 SER A C 1
ATOM 1438 O O . SER A 1 182 ? 11.294 -11.461 -17.823 1.00 96.81 182 SER A O 1
ATOM 1440 N N . LEU A 1 183 ? 13.401 -10.874 -18.387 1.00 97.31 183 LEU A N 1
ATOM 1441 C CA . LEU A 1 183 ? 13.580 -9.775 -17.452 1.00 97.31 183 LEU A CA 1
ATOM 1442 C C . LEU A 1 183 ? 14.041 -8.555 -18.258 1.00 97.31 183 LEU A C 1
ATOM 1444 O O . LEU A 1 183 ? 14.945 -8.669 -19.080 1.00 97.31 183 LEU A O 1
ATOM 1448 N N . ARG A 1 184 ? 13.362 -7.414 -18.114 1.00 96.25 184 ARG A N 1
ATOM 1449 C CA . ARG A 1 184 ? 13.711 -6.170 -18.821 1.00 96.25 184 ARG A CA 1
ATOM 1450 C C . ARG A 1 184 ? 13.607 -4.985 -17.874 1.00 96.25 184 ARG A C 1
ATOM 1452 O O . ARG A 1 184 ? 12.581 -4.821 -17.214 1.00 96.25 184 ARG A O 1
ATOM 1459 N N . CYS A 1 185 ? 14.645 -4.156 -17.819 1.00 96.25 185 CYS A N 1
ATOM 1460 C CA . CYS A 1 185 ? 14.674 -2.939 -17.009 1.00 96.25 185 CYS A CA 1
ATOM 1461 C C . CYS A 1 185 ? 14.159 -1.729 -17.803 1.00 96.25 185 CYS A C 1
ATOM 1463 O O . CYS A 1 185 ? 14.506 -1.555 -18.970 1.00 96.25 185 CYS A O 1
ATOM 1465 N N . SER A 1 186 ? 13.330 -0.891 -17.175 1.00 92.31 186 SER A N 1
ATOM 1466 C CA . SER A 1 186 ? 12.902 0.404 -17.709 1.00 92.31 186 SER A CA 1
ATOM 1467 C C . SER A 1 186 ? 13.608 1.494 -16.927 1.00 92.31 186 SER A C 1
ATOM 1469 O O . SER A 1 186 ? 13.305 1.716 -15.754 1.00 92.31 186 SER A O 1
ATOM 1471 N N . GLU A 1 187 ? 14.490 2.218 -17.607 1.00 86.81 187 GLU A N 1
ATOM 1472 C CA . GLU A 1 187 ? 15.166 3.399 -17.059 1.00 86.81 187 GLU A CA 1
ATOM 1473 C C . GLU A 1 187 ? 14.305 4.664 -17.165 1.00 86.81 187 GLU A C 1
ATOM 1475 O O . GLU A 1 187 ? 14.573 5.673 -16.518 1.00 86.81 187 GLU A O 1
ATOM 1480 N N . VAL A 1 188 ? 13.228 4.615 -17.957 1.00 84.56 188 VAL A N 1
ATOM 14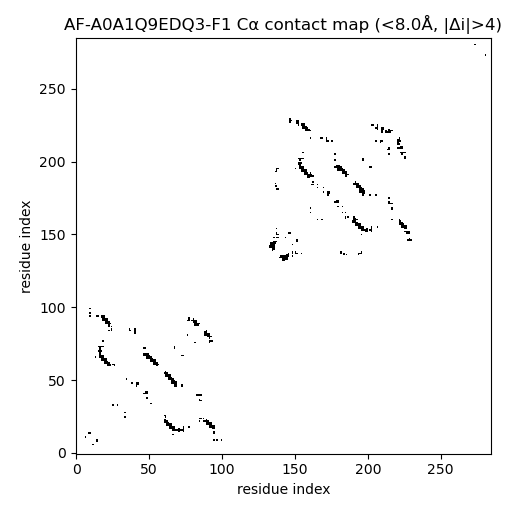81 C CA . VAL A 1 188 ? 12.322 5.751 -18.125 1.00 84.56 188 VAL A CA 1
ATOM 1482 C C . VAL A 1 188 ? 11.459 5.902 -16.870 1.00 84.56 188 VAL A C 1
ATOM 1484 O O . VAL A 1 188 ? 10.489 5.171 -16.663 1.00 84.56 188 VAL A O 1
ATOM 1487 N N . GLY A 1 189 ? 11.809 6.875 -16.028 1.00 88.69 189 GLY A N 1
ATOM 1488 C CA . GLY A 1 189 ? 11.072 7.218 -14.813 1.00 88.69 189 GLY A CA 1
ATOM 1489 C C . GLY A 1 189 ? 11.608 6.512 -13.568 1.00 88.69 189 GLY A C 1
ATOM 1490 O O . GLY A 1 189 ? 12.781 6.636 -13.229 1.00 88.69 189 GLY A O 1
ATOM 1491 N N . LYS A 1 190 ? 10.730 5.830 -12.821 1.00 88.25 190 LYS A N 1
ATOM 1492 C CA . LYS A 1 190 ? 11.148 5.073 -11.631 1.00 88.25 190 LYS A CA 1
ATOM 1493 C C . LYS A 1 190 ? 11.760 3.739 -12.071 1.00 88.25 190 LYS A C 1
ATOM 1495 O O . LYS A 1 190 ? 11.124 3.060 -12.878 1.00 88.25 190 LYS A O 1
ATOM 1500 N N . PRO A 1 191 ? 12.919 3.337 -11.518 1.00 91.38 191 PRO A N 1
ATOM 1501 C CA . PRO A 1 191 ? 13.565 2.087 -11.892 1.00 91.38 191 PRO A CA 1
ATOM 1502 C C . PRO A 1 191 ? 12.643 0.911 -11.561 1.00 91.38 191 PRO A C 1
ATOM 1504 O O . PRO A 1 191 ? 12.182 0.734 -10.423 1.00 91.38 191 PRO A O 1
ATOM 1507 N N . GLN A 1 192 ? 12.309 0.161 -12.605 1.00 95.56 192 GLN A N 1
ATOM 1508 C CA . GLN A 1 192 ? 11.357 -0.935 -12.550 1.00 95.56 192 GLN A CA 1
ATOM 1509 C C . GLN A 1 192 ? 11.700 -1.996 -13.589 1.00 95.56 192 GLN A C 1
ATOM 1511 O O . GLN A 1 192 ? 12.150 -1.688 -14.693 1.00 95.56 192 GLN A O 1
ATOM 1516 N N . PHE A 1 193 ? 11.403 -3.243 -13.252 1.00 97.50 193 PHE A N 1
ATOM 1517 C CA . PHE A 1 193 ? 11.565 -4.385 -14.134 1.00 97.50 193 PHE A CA 1
ATOM 1518 C C . PHE A 1 193 ? 10.210 -4.890 -14.615 1.00 97.50 193 PHE A C 1
ATOM 1520 O O . PHE A 1 193 ? 9.301 -5.091 -13.809 1.00 97.50 193 PHE A O 1
ATOM 1527 N N . ALA A 1 194 ? 10.077 -5.138 -15.916 1.00 96.88 194 ALA A N 1
ATOM 1528 C CA . ALA A 1 194 ? 9.046 -6.024 -16.438 1.00 96.88 194 ALA A CA 1
ATOM 1529 C C . ALA A 1 194 ? 9.600 -7.446 -16.467 1.00 96.88 194 ALA A C 1
ATOM 1531 O O . ALA A 1 194 ? 10.606 -7.724 -17.121 1.00 96.88 194 ALA A O 1
ATOM 1532 N N . VAL A 1 195 ? 8.926 -8.346 -15.760 1.00 97.81 195 VAL A N 1
ATOM 1533 C CA . VAL A 1 195 ? 9.269 -9.764 -15.716 1.00 97.81 195 VAL A CA 1
ATOM 1534 C C . VAL A 1 195 ? 8.146 -10.552 -16.363 1.00 97.81 195 VAL A C 1
ATOM 1536 O O . VAL A 1 195 ? 6.984 -10.416 -15.976 1.00 97.81 195 VAL A O 1
ATOM 1539 N N . ARG A 1 196 ? 8.479 -11.393 -17.338 1.00 97.69 196 ARG A N 1
ATOM 1540 C CA . ARG A 1 196 ? 7.557 -12.390 -17.881 1.00 97.69 196 ARG A CA 1
ATOM 1541 C C . ARG A 1 196 ? 7.794 -13.710 -17.169 1.00 97.69 196 ARG A C 1
ATOM 1543 O O . ARG A 1 196 ? 8.923 -14.181 -17.112 1.00 97.69 196 ARG A O 1
ATOM 1550 N N . LEU A 1 197 ? 6.733 -14.309 -16.651 1.00 97.56 197 LEU A N 1
ATOM 1551 C CA . LEU A 1 197 ? 6.758 -15.605 -15.976 1.00 97.56 197 LEU A CA 1
ATOM 1552 C C . LEU A 1 197 ? 6.109 -16.679 -16.857 1.00 97.56 197 LEU A C 1
ATOM 1554 O O . LEU A 1 197 ? 5.399 -16.368 -17.810 1.00 97.56 197 LEU A O 1
ATOM 1558 N N . GLY A 1 198 ? 6.307 -17.955 -16.534 1.00 95.69 198 GLY A N 1
ATOM 1559 C CA . GLY A 1 198 ? 5.730 -19.057 -17.314 1.00 95.69 198 GLY A CA 1
ATOM 1560 C C . GLY A 1 198 ? 4.201 -19.150 -17.217 1.00 95.69 198 GLY A C 1
ATOM 1561 O O . GLY A 1 198 ? 3.546 -19.711 -18.094 1.00 95.69 198 GLY A O 1
ATOM 1562 N N . SER A 1 199 ? 3.591 -18.598 -16.161 1.00 96.75 199 SER A N 1
ATOM 1563 C CA . SER A 1 199 ? 2.140 -18.680 -15.960 1.00 96.75 199 SER A CA 1
ATOM 1564 C C . SER A 1 199 ? 1.546 -17.526 -15.148 1.00 96.75 199 SER A C 1
ATOM 1566 O O . SER A 1 199 ? 2.174 -16.963 -14.252 1.00 96.75 199 SER A O 1
ATOM 1568 N N . ALA A 1 200 ? 0.253 -17.259 -15.360 1.00 95.38 200 ALA A N 1
ATOM 1569 C CA . ALA A 1 200 ? -0.520 -16.318 -14.541 1.00 95.38 200 ALA A CA 1
ATOM 1570 C C . ALA A 1 200 ? -0.646 -16.752 -13.061 1.00 95.38 200 ALA A C 1
ATOM 1572 O O . ALA A 1 200 ? -0.987 -15.950 -12.189 1.00 95.38 200 ALA A O 1
ATOM 1573 N N . ARG A 1 201 ? -0.399 -18.035 -12.746 1.00 95.75 201 ARG A N 1
ATOM 1574 C CA . ARG A 1 201 ? -0.346 -18.527 -11.361 1.00 95.75 201 ARG A CA 1
ATOM 1575 C C . ARG A 1 201 ? 0.924 -18.043 -10.662 1.00 95.75 201 ARG A C 1
ATOM 1577 O O . ARG A 1 201 ? 0.815 -17.539 -9.549 1.00 95.75 201 ARG A O 1
ATOM 1584 N N . GLN A 1 202 ? 2.080 -18.132 -11.324 1.00 97.12 202 GLN A N 1
ATOM 1585 C CA . GLN A 1 202 ? 3.348 -17.611 -10.797 1.00 97.12 202 GLN A CA 1
ATOM 1586 C C . GLN A 1 202 ? 3.289 -16.095 -10.580 1.00 97.12 202 GLN A C 1
ATOM 1588 O O . GLN A 1 202 ? 3.741 -15.617 -9.546 1.00 97.12 202 GLN A O 1
ATOM 1593 N N . VAL A 1 203 ? 2.646 -15.351 -11.488 1.00 97.38 203 VAL A N 1
ATOM 1594 C CA . VAL A 1 203 ? 2.429 -13.899 -11.331 1.00 97.38 203 VAL A CA 1
ATOM 1595 C C . VAL A 1 203 ? 1.670 -13.579 -10.039 1.00 97.38 203 VAL A C 1
ATOM 1597 O O . VAL A 1 203 ? 2.097 -12.728 -9.258 1.00 97.38 203 VAL A O 1
ATOM 1600 N N . ARG A 1 204 ? 0.557 -14.280 -9.782 1.00 96.06 204 ARG A N 1
ATOM 1601 C CA . ARG A 1 204 ? -0.245 -14.085 -8.561 1.00 96.06 204 ARG A CA 1
ATOM 1602 C C . ARG A 1 204 ? 0.512 -14.485 -7.296 1.00 96.06 204 ARG A C 1
ATOM 1604 O O . ARG A 1 204 ? 0.425 -13.774 -6.297 1.00 96.06 204 ARG A O 1
ATOM 1611 N N 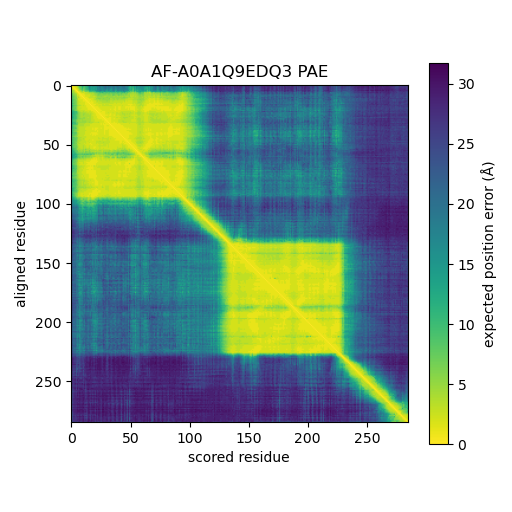. ASP A 1 205 ? 1.243 -15.597 -7.338 1.00 97.12 205 ASP A N 1
ATOM 1612 C CA . ASP A 1 205 ? 2.043 -16.060 -6.201 1.00 97.12 205 ASP A CA 1
ATOM 1613 C C . ASP A 1 205 ? 3.155 -15.059 -5.858 1.00 97.12 205 ASP A C 1
ATOM 1615 O O . ASP A 1 205 ? 3.275 -14.639 -4.708 1.00 97.12 205 ASP A O 1
ATOM 1619 N N . LEU A 1 206 ? 3.893 -14.574 -6.861 1.00 97.75 206 LEU A N 1
ATOM 1620 C CA . LEU A 1 206 ? 4.944 -13.577 -6.662 1.00 97.75 206 LEU A CA 1
ATOM 1621 C C . LEU A 1 206 ? 4.393 -12.255 -6.107 1.00 97.75 206 LEU A C 1
ATOM 1623 O O . LEU A 1 206 ? 4.972 -11.690 -5.178 1.00 97.75 206 LEU A O 1
ATOM 1627 N N . ALA A 1 207 ? 3.252 -11.782 -6.617 1.00 96.75 207 ALA A N 1
ATOM 1628 C CA . ALA A 1 207 ? 2.591 -10.591 -6.083 1.00 96.75 207 ALA A CA 1
ATOM 1629 C C . ALA A 1 207 ? 2.219 -10.769 -4.597 1.00 96.75 207 ALA A C 1
ATOM 1631 O O . ALA A 1 207 ? 2.473 -9.883 -3.780 1.00 96.75 207 ALA A O 1
ATOM 1632 N N . LYS A 1 208 ? 1.697 -11.943 -4.214 1.00 95.75 208 LYS A N 1
ATOM 1633 C CA . LYS A 1 208 ? 1.380 -12.270 -2.814 1.00 95.75 208 LYS A CA 1
ATOM 1634 C C . LYS A 1 208 ? 2.638 -12.317 -1.936 1.00 95.75 208 LYS A C 1
ATOM 1636 O O . LYS A 1 208 ? 2.652 -11.715 -0.862 1.00 95.75 208 LYS A O 1
ATOM 1641 N N . LYS A 1 209 ? 3.710 -12.966 -2.404 1.00 97.00 209 LYS A N 1
ATOM 1642 C CA . LYS A 1 209 ? 5.018 -13.013 -1.721 1.00 97.00 209 LYS A CA 1
ATOM 1643 C C . LYS A 1 209 ? 5.595 -11.612 -1.505 1.00 97.00 209 LYS A C 1
ATOM 1645 O O . LYS A 1 209 ? 6.086 -11.300 -0.421 1.00 97.00 209 LYS A O 1
ATOM 1650 N N . SER A 1 210 ? 5.478 -10.738 -2.501 1.00 97.06 210 SER A N 1
ATOM 1651 C CA . SER A 1 210 ? 5.911 -9.344 -2.400 1.00 97.06 210 SER A CA 1
ATOM 1652 C C . SER A 1 210 ? 5.089 -8.527 -1.393 1.00 97.06 210 SER A C 1
ATOM 1654 O O . SER A 1 210 ? 5.661 -7.762 -0.612 1.00 97.06 210 SER A O 1
ATOM 1656 N N . ILE A 1 211 ? 3.762 -8.701 -1.342 1.00 92.50 211 ILE A N 1
ATOM 1657 C CA . ILE A 1 211 ? 2.909 -8.052 -0.328 1.00 92.50 211 ILE A CA 1
ATOM 1658 C C . ILE A 1 211 ? 3.342 -8.465 1.084 1.00 92.50 211 ILE A C 1
ATOM 1660 O O . ILE A 1 211 ? 3.485 -7.599 1.948 1.00 92.50 211 ILE A O 1
ATOM 1664 N N . ASN A 1 212 ? 3.653 -9.750 1.267 1.00 94.06 212 ASN A N 1
ATOM 1665 C CA . ASN A 1 212 ? 4.151 -10.323 2.520 1.00 94.06 212 ASN A CA 1
ATOM 1666 C C . ASN A 1 212 ? 5.613 -9.949 2.839 1.00 94.06 212 ASN A C 1
ATOM 1668 O O . ASN A 1 212 ? 6.161 -10.409 3.838 1.00 94.06 212 ASN A O 1
ATOM 1672 N N . GLY A 1 213 ? 6.270 -9.148 1.995 1.00 92.44 213 GLY A N 1
ATOM 1673 C CA . GLY A 1 213 ? 7.647 -8.707 2.204 1.00 92.44 213 GLY A CA 1
ATOM 1674 C C . GLY A 1 213 ? 8.700 -9.807 2.042 1.00 92.44 213 GLY A C 1
ATOM 1675 O O . GLY A 1 213 ? 9.798 -9.667 2.584 1.00 92.44 213 GLY A O 1
ATOM 1676 N N . GLN A 1 214 ? 8.374 -10.890 1.328 1.00 96.06 214 GLN A N 1
ATOM 1677 C CA . GLN A 1 214 ? 9.300 -11.992 1.032 1.00 96.06 214 GLN A CA 1
ATOM 1678 C C . GLN A 1 214 ? 10.189 -11.701 -0.179 1.00 96.06 214 GLN A C 1
ATOM 1680 O O . GLN A 1 214 ? 11.291 -12.229 -0.267 1.00 96.06 214 GLN A O 1
ATOM 1685 N N . LEU A 1 215 ? 9.739 -10.842 -1.098 1.00 97.62 215 LEU A N 1
ATOM 1686 C CA . LEU A 1 215 ? 10.570 -10.379 -2.207 1.00 97.62 215 LEU A CA 1
ATOM 1687 C C . LEU A 1 215 ? 11.544 -9.316 -1.687 1.00 97.62 215 LEU A C 1
ATOM 1689 O O . LEU A 1 215 ? 11.180 -8.143 -1.560 1.00 97.62 215 LEU A O 1
ATOM 1693 N N . ARG A 1 216 ? 12.757 -9.747 -1.328 1.00 97.81 216 ARG A N 1
ATOM 1694 C CA . ARG A 1 216 ? 13.810 -8.893 -0.770 1.00 97.81 216 ARG A CA 1
ATOM 1695 C C . ARG A 1 216 ? 15.069 -8.948 -1.616 1.00 97.81 216 ARG A C 1
ATOM 1697 O O . ARG A 1 216 ? 15.539 -10.030 -1.944 1.00 97.81 216 ARG A O 1
ATOM 1704 N N . LEU A 1 217 ? 15.632 -7.780 -1.897 1.00 97.62 217 LEU A N 1
ATOM 1705 C CA . LEU A 1 217 ? 16.862 -7.629 -2.660 1.00 97.62 217 LEU A CA 1
ATOM 1706 C C . LEU A 1 217 ? 17.815 -6.710 -1.901 1.00 97.62 217 LEU A C 1
ATOM 1708 O O . LEU A 1 217 ? 17.473 -5.558 -1.619 1.00 97.62 217 LEU A O 1
ATOM 1712 N N . LEU A 1 218 ? 18.985 -7.233 -1.523 1.00 96.12 218 LEU A N 1
ATOM 1713 C CA . LEU A 1 218 ? 19.992 -6.501 -0.740 1.00 96.12 218 LEU A CA 1
ATOM 1714 C C . LEU A 1 218 ? 19.384 -5.837 0.516 1.00 96.12 218 LEU A C 1
ATOM 1716 O O . LEU A 1 218 ? 19.549 -4.647 0.768 1.00 96.12 218 LEU A O 1
ATOM 1720 N N . GLY A 1 219 ? 18.565 -6.590 1.260 1.00 95.94 219 GLY A N 1
ATOM 1721 C CA . GLY A 1 219 ? 17.885 -6.118 2.476 1.00 95.94 219 GLY A CA 1
ATOM 1722 C C . GLY A 1 219 ? 16.645 -5.235 2.256 1.00 95.94 219 GLY A C 1
ATOM 1723 O O . GLY A 1 219 ? 15.867 -5.045 3.194 1.00 95.94 219 GLY A O 1
ATOM 1724 N N . ARG A 1 220 ? 16.392 -4.747 1.035 1.00 96.94 220 ARG A N 1
ATOM 1725 C CA . ARG A 1 220 ? 15.224 -3.911 0.702 1.00 96.94 220 ARG A CA 1
ATOM 1726 C C . ARG A 1 220 ? 14.040 -4.767 0.270 1.00 96.94 220 ARG A C 1
ATOM 1728 O O . ARG A 1 220 ? 14.208 -5.751 -0.439 1.00 96.94 220 ARG A O 1
ATOM 1735 N N . VAL A 1 221 ? 12.831 -4.383 0.675 1.00 96.94 221 VAL A N 1
ATOM 1736 C CA . VAL A 1 221 ? 11.591 -5.050 0.245 1.00 96.94 221 VAL A CA 1
ATOM 1737 C C . VAL A 1 221 ? 11.145 -4.478 -1.099 1.00 96.94 221 VAL A C 1
ATOM 1739 O O . VAL A 1 221 ? 10.862 -3.284 -1.195 1.00 96.94 221 VAL A O 1
ATOM 1742 N N . LEU A 1 222 ? 11.033 -5.333 -2.115 1.00 97.38 222 LEU A N 1
ATOM 1743 C CA . LEU A 1 222 ? 10.550 -4.952 -3.441 1.00 97.38 222 LEU A CA 1
ATOM 1744 C C . LEU A 1 222 ? 9.037 -5.149 -3.565 1.00 97.38 222 LEU A C 1
ATOM 1746 O O . LEU A 1 222 ? 8.431 -6.011 -2.915 1.00 97.38 222 LEU A O 1
ATOM 1750 N N . ARG A 1 223 ? 8.418 -4.361 -4.449 1.00 97.00 223 ARG A N 1
ATOM 1751 C CA . ARG A 1 223 ? 6.983 -4.444 -4.751 1.00 97.00 223 ARG A CA 1
ATOM 1752 C C . ARG A 1 223 ? 6.750 -5.024 -6.140 1.00 97.00 223 ARG A C 1
ATOM 1754 O O . ARG A 1 223 ? 7.288 -4.495 -7.102 1.00 97.00 223 ARG A O 1
ATOM 1761 N N . ALA A 1 224 ? 5.938 -6.072 -6.235 1.00 97.25 224 ALA A N 1
ATOM 1762 C CA . ALA A 1 224 ? 5.575 -6.732 -7.484 1.00 97.25 224 ALA A CA 1
ATOM 1763 C C . ALA A 1 224 ? 4.082 -6.538 -7.787 1.00 97.25 224 ALA A C 1
ATOM 1765 O O . ALA A 1 224 ? 3.227 -6.867 -6.961 1.00 97.25 224 ALA A O 1
ATOM 1766 N N . TYR A 1 225 ? 3.772 -6.032 -8.979 1.00 95.94 225 TYR A N 1
ATOM 1767 C CA . TYR A 1 225 ? 2.416 -5.738 -9.436 1.00 95.94 225 TYR A CA 1
ATOM 1768 C C . TYR A 1 225 ? 2.122 -6.495 -10.735 1.00 95.94 225 TYR A C 1
ATOM 1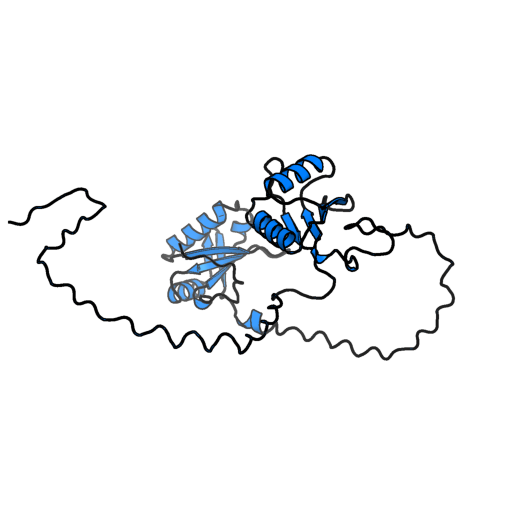770 O O . TYR A 1 225 ? 2.867 -6.341 -11.697 1.00 95.94 225 TYR A O 1
ATOM 1778 N N . PRO A 1 226 ? 1.061 -7.311 -10.818 1.00 96.00 226 PRO A N 1
ATOM 1779 C CA . PRO A 1 226 ? 0.675 -7.924 -12.087 1.00 96.00 226 PRO A CA 1
ATOM 1780 C C . PRO A 1 226 ? 0.313 -6.846 -13.119 1.00 96.00 226 PRO A C 1
ATOM 1782 O O . PRO A 1 226 ? -0.369 -5.877 -12.767 1.00 96.00 226 PRO A O 1
ATOM 1785 N N . PHE A 1 227 ? 0.701 -7.028 -14.388 1.00 93.31 227 PHE A N 1
ATOM 1786 C CA . PHE A 1 227 ? 0.189 -6.161 -15.454 1.00 93.31 227 PHE A CA 1
ATOM 1787 C C . PHE A 1 227 ? -1.324 -6.359 -15.579 1.00 93.31 227 PHE A C 1
ATOM 1789 O O . PHE A 1 227 ? -1.830 -7.483 -15.612 1.00 93.31 227 PHE A O 1
ATOM 1796 N N . ARG A 1 228 ? -2.064 -5.252 -15.629 1.00 82.56 228 ARG A N 1
ATOM 1797 C CA . ARG A 1 228 ? -3.502 -5.259 -15.894 1.00 82.56 228 ARG A CA 1
ATOM 1798 C C . ARG A 1 228 ? -3.684 -4.878 -17.356 1.00 82.56 228 ARG A C 1
ATOM 1800 O O . ARG A 1 228 ? -3.279 -3.786 -17.735 1.00 82.56 228 ARG A O 1
ATOM 1807 N N . GLY A 1 229 ? -4.234 -5.781 -18.168 1.00 63.88 229 GLY A N 1
ATOM 1808 C CA . GLY A 1 229 ? -4.689 -5.436 -19.513 1.00 63.88 229 GLY A CA 1
ATOM 1809 C C . GLY A 1 229 ? -5.702 -4.297 -19.422 1.00 63.88 229 GLY A C 1
ATOM 1810 O O . GLY A 1 229 ? -6.468 -4.239 -18.456 1.00 63.88 229 GLY A O 1
ATOM 1811 N N . ASP A 1 230 ? -5.650 -3.375 -20.378 1.00 45.31 230 ASP A N 1
ATOM 1812 C CA . ASP A 1 230 ? -6.494 -2.183 -20.433 1.00 45.31 230 ASP A CA 1
ATOM 1813 C C . ASP A 1 230 ? -7.973 -2.564 -20.526 1.00 45.31 230 ASP A C 1
ATOM 1815 O O . ASP A 1 230 ? -8.518 -2.710 -21.608 1.00 45.31 230 ASP A O 1
ATOM 1819 N N . GLU A 1 231 ? -8.621 -2.734 -19.378 1.00 37.53 231 GLU A N 1
ATOM 1820 C CA . GLU A 1 231 ? -10.048 -2.514 -19.180 1.00 37.53 231 GLU A CA 1
ATOM 1821 C C . GLU A 1 231 ? -10.335 -2.494 -17.671 1.00 37.53 231 GLU A C 1
ATOM 1823 O O . GLU A 1 231 ? -10.404 -3.515 -16.995 1.00 37.53 231 GLU A O 1
ATOM 1828 N N . SER A 1 232 ? -10.573 -1.289 -17.151 1.00 34.00 232 SER A N 1
ATOM 1829 C CA . SER A 1 232 ? -11.412 -1.015 -15.979 1.00 34.00 232 SER A CA 1
ATOM 1830 C C . SER A 1 232 ? -10.870 -1.239 -14.542 1.00 34.00 232 SER A C 1
ATOM 1832 O O . SER A 1 232 ? -10.684 -2.340 -14.048 1.00 34.00 232 SER A O 1
ATOM 1834 N N . ILE A 1 233 ? -10.779 -0.108 -13.826 1.00 39.00 233 ILE A N 1
ATOM 1835 C CA . ILE A 1 233 ? -11.506 0.161 -12.570 1.00 39.00 233 ILE A CA 1
ATOM 1836 C C . ILE A 1 233 ? -10.990 -0.471 -11.254 1.00 39.00 233 ILE A C 1
ATOM 1838 O O . ILE A 1 233 ? -10.694 -1.647 -11.081 1.00 39.00 233 ILE A O 1
ATOM 1842 N N . SER A 1 234 ? -10.939 0.419 -10.268 1.00 40.81 234 SER A N 1
ATOM 1843 C CA . SER A 1 234 ? -11.046 0.197 -8.834 1.00 40.81 234 SER A CA 1
ATOM 1844 C C . SER A 1 234 ? -12.070 -0.874 -8.422 1.00 40.81 234 SER A C 1
ATOM 1846 O O . SER A 1 234 ? -13.269 -0.642 -8.515 1.00 40.81 234 SER A O 1
ATOM 1848 N N . GLY A 1 235 ? -11.605 -1.955 -7.799 1.00 41.72 235 GLY A N 1
ATOM 1849 C CA . GLY A 1 235 ? -12.436 -2.800 -6.938 1.00 41.72 235 GLY A CA 1
ATOM 1850 C C . GLY A 1 235 ? -13.217 -3.912 -7.646 1.00 41.72 235 GLY A C 1
ATOM 1851 O O . GLY A 1 235 ? -13.815 -3.706 -8.691 1.00 41.72 235 GLY A O 1
ATOM 1852 N N . ALA A 1 236 ? -13.238 -5.062 -6.971 1.00 31.83 236 ALA A N 1
ATOM 1853 C CA . ALA A 1 236 ? -13.866 -6.339 -7.316 1.00 31.83 236 ALA A CA 1
ATOM 1854 C C . ALA A 1 236 ? -13.107 -7.228 -8.324 1.00 31.83 236 ALA A C 1
ATOM 1856 O O . ALA A 1 236 ? -12.901 -6.893 -9.486 1.00 31.83 236 ALA A O 1
ATOM 1857 N N . GLU A 1 237 ? -12.715 -8.408 -7.832 1.00 33.91 237 GLU A N 1
ATOM 1858 C CA . GLU A 1 237 ? -12.394 -9.584 -8.644 1.00 33.91 237 GLU A CA 1
ATOM 1859 C C . GLU A 1 237 ? -13.560 -9.917 -9.591 1.00 33.91 237 GLU A C 1
ATOM 1861 O O . GLU A 1 237 ? -14.711 -9.935 -9.144 1.00 33.91 237 GLU A O 1
ATOM 1866 N N . PRO A 1 238 ? -13.311 -10.311 -10.850 1.00 36.59 238 PRO A N 1
ATOM 1867 C CA . PRO A 1 238 ? -14.239 -11.192 -11.533 1.00 36.59 238 PRO A CA 1
ATOM 1868 C C . PRO A 1 238 ? -14.138 -12.579 -10.885 1.00 36.59 238 PRO A C 1
ATOM 1870 O O . PRO A 1 238 ? -13.144 -13.292 -11.045 1.00 36.59 238 PRO A O 1
ATOM 1873 N N . VAL A 1 239 ? -15.182 -12.963 -10.149 1.00 37.69 239 VAL A N 1
ATOM 1874 C CA . VAL A 1 239 ? -15.448 -14.363 -9.805 1.00 37.69 239 VAL A CA 1
ATOM 1875 C C . VAL A 1 239 ? -15.498 -15.132 -11.124 1.00 37.69 239 VAL A C 1
ATOM 1877 O O . VAL A 1 239 ? -16.324 -14.834 -11.987 1.00 37.69 239 VAL A O 1
ATOM 1880 N N . ALA A 1 240 ? -14.581 -16.082 -11.311 1.00 38.56 240 ALA A N 1
ATOM 1881 C CA . ALA A 1 240 ? -14.634 -16.990 -12.449 1.00 38.56 240 ALA A CA 1
ATOM 1882 C C . ALA A 1 240 ? -16.030 -17.638 -12.487 1.00 38.56 240 ALA A C 1
ATOM 1884 O O . ALA A 1 240 ? -16.501 -18.061 -11.427 1.00 38.56 240 ALA A O 1
ATOM 1885 N N . PRO A 1 241 ? -16.711 -17.726 -13.647 1.00 36.91 241 PRO A N 1
ATOM 1886 C CA . PRO A 1 241 ? -17.960 -18.464 -13.718 1.00 36.91 241 PRO A CA 1
ATOM 1887 C C . PRO A 1 241 ? -17.677 -19.879 -13.218 1.00 36.91 241 PRO A C 1
ATOM 1889 O O . PRO A 1 241 ? -16.846 -20.593 -13.784 1.00 36.91 241 PRO A O 1
ATOM 1892 N N . ALA A 1 242 ? -18.317 -20.249 -12.108 1.00 38.38 242 ALA A N 1
ATOM 1893 C CA . ALA A 1 242 ? -18.288 -21.613 -11.623 1.00 38.38 242 ALA A CA 1
ATOM 1894 C C . ALA A 1 242 ? -18.744 -22.492 -12.787 1.00 38.38 242 ALA A C 1
ATOM 1896 O O . ALA A 1 242 ? -19.848 -22.307 -13.307 1.00 38.38 242 ALA A O 1
ATOM 1897 N N . ALA A 1 243 ? -17.876 -23.405 -13.227 1.00 45.84 243 ALA A N 1
ATOM 1898 C CA . ALA A 1 243 ? -18.282 -24.438 -14.161 1.00 45.84 243 ALA A CA 1
ATOM 1899 C C . ALA A 1 243 ? -19.549 -25.088 -13.580 1.00 45.84 243 ALA A C 1
ATOM 1901 O O . ALA A 1 243 ? -19.543 -25.435 -12.391 1.00 45.84 243 ALA A O 1
ATOM 1902 N N . PRO A 1 244 ? -20.649 -25.195 -14.349 1.00 44.59 244 PRO A N 1
ATOM 1903 C CA . PRO A 1 244 ? -21.851 -25.831 -13.842 1.00 44.59 244 PRO A CA 1
ATOM 1904 C C . PRO A 1 244 ? -21.459 -27.226 -13.344 1.00 44.59 244 PRO A C 1
ATOM 1906 O O . PRO A 1 244 ? -20.777 -27.951 -14.077 1.00 44.59 244 PRO A O 1
ATOM 1909 N N . PRO A 1 245 ? -21.822 -27.606 -12.105 1.00 44.03 245 PRO A N 1
ATOM 1910 C CA . PRO A 1 245 ? -21.530 -28.941 -11.619 1.00 44.03 245 PRO A CA 1
ATOM 1911 C C . PRO A 1 245 ? -22.165 -29.922 -12.598 1.00 44.03 245 PRO A C 1
ATOM 1913 O O . PRO A 1 245 ? -23.374 -29.878 -12.847 1.00 44.03 245 PRO A O 1
ATOM 1916 N N . SER A 1 246 ? -21.339 -30.782 -13.192 1.00 50.69 246 SER A N 1
ATOM 1917 C CA . SER A 1 246 ? -21.835 -31.852 -14.038 1.00 50.69 246 SER A CA 1
ATOM 1918 C C . SER A 1 246 ? -22.843 -32.661 -13.217 1.00 50.69 246 SER A C 1
ATOM 1920 O O . SER A 1 246 ? -22.581 -33.084 -12.089 1.00 50.69 246 SER A O 1
ATOM 1922 N N . ARG A 1 247 ? -24.040 -32.861 -13.780 1.00 50.25 247 ARG A N 1
ATOM 1923 C CA . ARG A 1 247 ? -25.150 -33.612 -13.162 1.00 50.25 247 ARG A CA 1
ATOM 1924 C C . ARG A 1 247 ? -24.790 -35.062 -12.785 1.00 50.25 247 ARG A C 1
ATOM 1926 O O . ARG A 1 247 ? -25.609 -35.735 -12.172 1.00 50.25 247 ARG A O 1
ATOM 1933 N N . ALA A 1 248 ? -23.588 -35.533 -13.115 1.00 51.38 248 ALA A N 1
ATOM 1934 C CA . ALA A 1 248 ? -23.117 -36.884 -12.848 1.00 51.38 248 ALA A CA 1
ATOM 1935 C C . ALA A 1 248 ? -22.653 -37.113 -11.394 1.00 51.38 248 ALA A C 1
ATOM 1937 O O . ALA A 1 248 ? -22.747 -38.232 -10.911 1.00 51.38 248 ALA A O 1
ATOM 1938 N N . ALA A 1 249 ? -22.232 -36.087 -10.644 1.00 51.75 249 ALA A N 1
ATOM 1939 C CA . ALA A 1 249 ? -21.590 -36.303 -9.334 1.00 51.75 249 ALA A CA 1
ATOM 1940 C C . ALA A 1 249 ? -22.548 -36.381 -8.122 1.00 51.75 249 ALA A C 1
ATOM 1942 O O . ALA A 1 249 ? -22.096 -36.435 -6.979 1.00 51.75 249 ALA A O 1
ATOM 1943 N N . LYS A 1 250 ? -23.874 -36.364 -8.331 1.00 47.44 250 LYS A N 1
ATOM 1944 C CA . LYS A 1 250 ? -24.868 -36.358 -7.235 1.00 47.44 250 LYS A CA 1
ATOM 1945 C C . LYS A 1 250 ? -25.546 -37.705 -6.970 1.00 47.44 250 LYS A C 1
ATOM 1947 O O . LYS A 1 250 ? -26.402 -37.760 -6.091 1.00 47.44 250 LYS A O 1
ATOM 1952 N N . ARG A 1 251 ? -25.187 -38.772 -7.694 1.00 50.88 251 ARG A N 1
ATOM 1953 C CA . ARG A 1 251 ? -25.859 -40.077 -7.574 1.00 50.88 251 ARG A 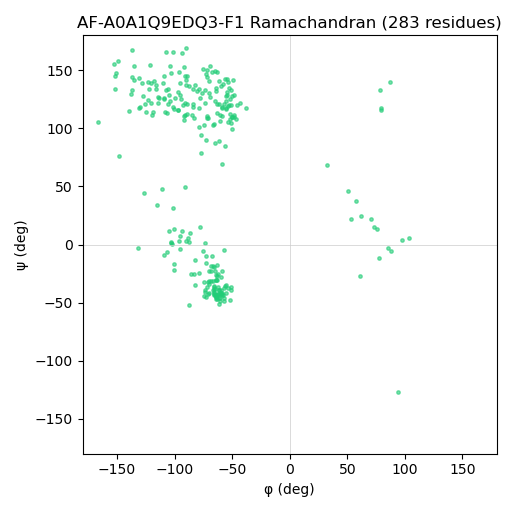CA 1
ATOM 1954 C C . ARG A 1 251 ? -25.129 -41.124 -6.728 1.00 50.88 251 ARG A C 1
ATOM 1956 O O . ARG A 1 251 ? -25.801 -42.009 -6.217 1.00 50.88 251 ARG A O 1
ATOM 1963 N N . ASP A 1 252 ? -23.840 -40.944 -6.442 1.00 48.72 252 ASP A N 1
ATOM 1964 C CA . ASP A 1 252 ? -23.054 -41.990 -5.759 1.00 48.72 252 ASP A CA 1
ATOM 1965 C C . ASP A 1 252 ? -22.807 -41.736 -4.263 1.00 48.72 252 ASP A C 1
ATOM 1967 O O . ASP A 1 252 ? -22.214 -42.561 -3.580 1.00 48.72 252 ASP A O 1
ATOM 1971 N N . ARG A 1 253 ? -23.312 -40.631 -3.695 1.00 49.25 253 ARG A N 1
ATOM 1972 C CA . ARG A 1 253 ? -23.160 -40.325 -2.254 1.00 49.25 253 ARG A CA 1
ATOM 1973 C C . ARG A 1 253 ? -24.329 -40.757 -1.362 1.00 49.25 253 ARG A C 1
ATOM 1975 O O . ARG A 1 253 ? -24.336 -40.425 -0.183 1.00 49.25 253 ARG A O 1
ATOM 1982 N N . ALA A 1 254 ? -25.302 -41.493 -1.899 1.00 48.72 254 ALA A N 1
ATOM 1983 C CA . ALA A 1 254 ? -26.474 -41.956 -1.146 1.00 48.72 254 ALA A CA 1
ATOM 1984 C C . ALA A 1 254 ? -26.422 -43.443 -0.729 1.00 48.72 254 ALA A C 1
ATOM 1986 O O . ALA A 1 254 ? -27.375 -43.915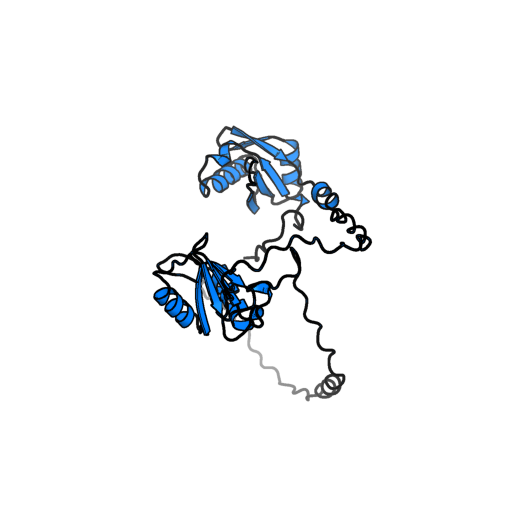 -0.116 1.00 48.72 254 ALA A O 1
ATOM 1987 N N . ALA A 1 255 ? -25.344 -44.182 -1.031 1.00 52.31 255 ALA A N 1
ATOM 1988 C CA . ALA A 1 255 ? -25.302 -45.638 -0.831 1.00 52.31 255 ALA A CA 1
ATOM 1989 C C . ALA A 1 255 ? -24.398 -46.151 0.315 1.00 52.31 255 ALA A C 1
ATOM 1991 O O . ALA A 1 255 ? -24.520 -47.313 0.682 1.00 52.31 255 ALA A O 1
ATOM 1992 N N . GLU A 1 256 ? -23.558 -45.328 0.953 1.00 48.50 256 GLU A N 1
ATOM 1993 C CA . GLU A 1 256 ? -22.612 -45.789 1.998 1.00 48.50 256 GLU A CA 1
ATOM 1994 C C . GLU A 1 256 ? -22.961 -45.305 3.417 1.00 48.50 256 GLU A C 1
ATOM 1996 O O . GLU A 1 256 ? -22.119 -44.814 4.161 1.00 48.50 256 GLU A O 1
ATOM 2001 N N . ALA A 1 257 ? -24.225 -45.441 3.823 1.00 47.84 257 ALA A N 1
ATOM 2002 C CA . ALA A 1 257 ? -24.663 -45.103 5.181 1.00 47.84 257 ALA A CA 1
ATOM 2003 C C . ALA A 1 257 ? -25.410 -46.254 5.872 1.00 47.84 257 ALA A C 1
ATOM 2005 O O . ALA A 1 257 ? -26.450 -46.024 6.480 1.00 47.84 257 ALA A O 1
ATOM 2006 N N . LYS A 1 258 ? -24.911 -47.495 5.776 1.00 55.09 258 LYS A N 1
ATOM 2007 C CA . LYS A 1 258 ? -25.323 -48.620 6.645 1.00 55.09 258 LYS A CA 1
ATOM 2008 C C . LYS A 1 258 ? -24.159 -49.593 6.873 1.00 55.09 258 LYS A C 1
ATOM 2010 O O . LYS A 1 258 ? -24.111 -50.663 6.278 1.00 55.09 258 LYS A O 1
ATOM 2015 N N . GLY A 1 259 ? -23.222 -49.209 7.738 1.00 54.28 259 GLY A N 1
ATOM 2016 C CA . GLY A 1 259 ? -22.288 -50.143 8.376 1.00 54.28 259 GLY A CA 1
ATOM 2017 C C . GLY A 1 259 ? -22.883 -50.684 9.689 1.00 54.28 259 GLY A C 1
ATOM 2018 O O . GLY A 1 259 ? -23.614 -49.945 10.352 1.00 54.28 259 GLY A O 1
ATOM 2019 N N . PRO A 1 260 ? -22.630 -51.952 10.060 1.00 48.03 260 PRO A N 1
ATOM 2020 C CA . PRO A 1 260 ? -23.245 -52.592 11.220 1.00 48.03 260 PRO A CA 1
ATOM 2021 C C . PRO A 1 260 ? -22.734 -52.018 12.550 1.00 48.03 260 PRO A C 1
ATOM 2023 O O . PRO A 1 260 ? -21.549 -51.744 12.722 1.00 48.03 260 PRO A O 1
ATOM 2026 N N . LEU A 1 261 ? -23.662 -51.867 13.500 1.00 43.72 261 LEU A N 1
ATOM 2027 C CA . LEU A 1 261 ? -23.408 -51.531 14.900 1.00 43.72 261 LEU A CA 1
ATOM 2028 C C . LEU A 1 261 ? -22.660 -52.681 15.584 1.00 43.72 261 LEU A C 1
ATOM 2030 O O . LEU A 1 261 ? -23.259 -53.690 15.954 1.00 43.72 261 LEU A O 1
ATOM 2034 N N . THR A 1 262 ? -21.357 -52.513 15.786 1.00 48.91 262 THR A N 1
ATOM 2035 C CA . THR A 1 262 ? -20.580 -53.363 16.689 1.00 48.91 262 THR A CA 1
ATOM 2036 C C . THR A 1 262 ? -20.745 -52.836 18.112 1.00 48.91 262 THR A C 1
ATOM 2038 O O . THR A 1 262 ? -20.234 -51.773 18.462 1.00 48.91 262 THR A O 1
ATOM 2041 N N . VAL A 1 263 ? -21.484 -53.577 18.935 1.00 46.81 263 VAL A N 1
ATOM 2042 C CA . VAL A 1 263 ? -21.565 -53.374 20.385 1.00 46.81 263 VAL A CA 1
ATOM 2043 C C . VAL A 1 263 ? -20.237 -53.831 20.990 1.00 46.81 263 VAL A C 1
ATOM 2045 O O . VAL A 1 263 ? -19.941 -55.024 20.983 1.00 46.81 263 VAL A O 1
ATOM 2048 N N . GLN A 1 264 ? -19.428 -52.902 21.503 1.00 41.75 264 GLN A N 1
ATOM 2049 C CA . GLN A 1 264 ? -18.321 -53.239 22.399 1.00 41.75 264 GLN A CA 1
ATOM 2050 C C . GLN A 1 264 ? -18.726 -52.981 23.847 1.00 41.75 264 GLN A C 1
ATOM 2052 O O . GLN A 1 264 ? -19.205 -51.908 24.212 1.00 41.75 264 GLN A O 1
ATOM 2057 N N . ALA A 1 265 ? -18.560 -54.039 24.635 1.00 41.31 265 ALA A N 1
ATOM 2058 C CA . ALA A 1 265 ? -18.882 -54.137 26.041 1.00 41.31 265 ALA A CA 1
ATOM 2059 C C . ALA A 1 265 ? -18.035 -53.196 26.909 1.00 41.31 265 ALA A C 1
ATOM 2061 O O . ALA A 1 265 ? -16.879 -52.885 26.625 1.00 41.31 265 ALA A O 1
ATOM 2062 N N . SER A 1 266 ? -18.669 -52.778 27.995 1.00 48.28 266 SER A N 1
ATOM 2063 C CA . SER A 1 266 ? -18.187 -51.905 29.052 1.00 48.28 266 SER A CA 1
ATOM 2064 C C . SER A 1 266 ? -17.022 -52.524 29.833 1.00 48.28 266 SER A C 1
ATOM 2066 O O . SER A 1 266 ? -17.124 -53.656 30.297 1.00 48.28 266 SER A O 1
ATOM 2068 N N . TYR A 1 267 ? -15.970 -51.740 30.078 1.00 54.09 267 TYR A N 1
ATOM 2069 C CA . TYR A 1 267 ? -15.056 -51.940 31.206 1.00 54.09 267 TYR A CA 1
ATOM 2070 C C . TYR A 1 267 ? -15.058 -50.679 32.086 1.00 54.09 267 TYR A C 1
ATOM 2072 O O . TYR A 1 267 ? -15.069 -49.570 31.545 1.00 54.09 267 TYR A O 1
ATOM 2080 N N . PRO A 1 268 ? -15.048 -50.812 33.426 1.00 55.78 268 PRO A N 1
ATOM 2081 C CA . PRO A 1 268 ? -15.007 -49.680 34.336 1.00 55.78 268 PRO A CA 1
ATOM 2082 C C . PRO A 1 268 ? -13.552 -49.239 34.542 1.00 55.78 268 PRO A C 1
ATOM 2084 O O . PRO A 1 268 ? -12.753 -49.944 35.152 1.00 55.78 268 PRO A O 1
ATOM 2087 N N . GLY A 1 269 ? -13.209 -48.059 34.035 1.00 48.19 269 GLY A N 1
ATOM 2088 C CA . GLY A 1 269 ? -11.941 -47.388 34.309 1.00 48.19 269 GLY A CA 1
ATOM 2089 C C . GLY A 1 269 ? -12.198 -45.899 34.482 1.00 48.19 269 GLY A C 1
ATOM 2090 O O . GLY A 1 269 ? -12.665 -45.235 33.562 1.00 48.19 269 GLY A O 1
ATOM 2091 N N . THR A 1 270 ? -11.957 -45.389 35.685 1.00 56.78 270 THR A N 1
ATOM 2092 C CA . THR A 1 270 ? -12.113 -43.980 36.051 1.00 56.78 270 THR A CA 1
ATOM 2093 C C . THR A 1 270 ? -11.215 -43.076 35.194 1.00 56.78 270 THR A C 1
ATOM 2095 O O . THR A 1 270 ? -10.040 -43.390 34.998 1.00 56.78 270 THR A O 1
ATOM 2098 N N . PRO A 1 271 ? -11.716 -41.932 34.693 1.00 44.12 271 PRO A N 1
ATOM 2099 C CA . PRO A 1 271 ? -10.885 -40.994 33.950 1.00 44.12 271 PRO A CA 1
ATOM 2100 C C . PRO A 1 271 ? -9.951 -40.237 34.904 1.00 44.12 271 PRO A C 1
ATOM 2102 O O . PRO A 1 271 ? -10.402 -39.543 35.815 1.00 44.12 271 PRO A O 1
ATOM 2105 N N . GLN A 1 272 ? -8.640 -40.338 34.676 1.00 44.88 272 GLN A N 1
ATOM 2106 C CA . GLN A 1 272 ? -7.662 -39.432 35.278 1.00 44.88 272 GLN A CA 1
ATOM 2107 C C . GLN A 1 272 ? -7.564 -38.157 34.435 1.00 44.88 272 GLN A C 1
ATOM 2109 O O . GLN A 1 272 ? -7.176 -38.194 33.269 1.00 44.88 272 GLN A O 1
ATOM 2114 N N . TYR A 1 273 ? -7.895 -37.018 35.040 1.00 47.53 273 TYR A N 1
ATOM 2115 C CA . TYR A 1 273 ? -7.635 -35.699 34.470 1.00 47.53 273 TYR A CA 1
ATOM 2116 C C . TYR A 1 273 ? -6.254 -35.216 34.911 1.00 47.53 273 TYR A C 1
ATOM 2118 O O . TYR A 1 273 ? -6.040 -34.902 36.080 1.00 47.53 273 TYR A O 1
ATOM 2126 N N . THR A 1 274 ? -5.318 -35.107 33.971 1.00 50.16 274 THR A N 1
ATOM 2127 C CA . THR A 1 274 ? -4.049 -34.406 34.193 1.00 50.16 274 THR A CA 1
ATOM 2128 C C . THR A 1 274 ? -4.147 -32.984 33.651 1.00 50.16 274 THR A C 1
ATOM 2130 O O . THR A 1 274 ? -4.287 -32.780 32.444 1.00 50.16 274 THR A O 1
ATOM 2133 N N . ASN A 1 275 ? -4.054 -31.994 34.540 1.00 45.62 275 ASN A N 1
ATOM 2134 C CA . ASN A 1 275 ? -3.927 -30.587 34.173 1.00 45.62 275 ASN A CA 1
ATOM 2135 C C . ASN A 1 275 ? -2.474 -30.297 33.758 1.00 45.62 275 ASN A C 1
ATOM 2137 O O . ASN A 1 275 ? -1.546 -30.452 34.551 1.00 45.62 275 ASN A O 1
ATOM 2141 N N . ARG A 1 276 ? -2.270 -29.894 32.498 1.00 48.56 276 ARG A N 1
ATOM 2142 C CA . ARG A 1 276 ? -0.942 -29.777 31.872 1.00 48.56 276 ARG A CA 1
ATOM 2143 C C . ARG A 1 276 ? -0.122 -28.561 32.324 1.00 48.56 276 ARG A C 1
ATOM 2145 O O . ARG A 1 276 ? 1.034 -28.469 31.931 1.00 48.56 276 ARG A O 1
ATOM 2152 N N . ASN A 1 277 ? -0.679 -27.661 33.138 1.00 49.75 277 ASN A N 1
ATOM 2153 C CA . ASN A 1 277 ? -0.019 -26.395 33.483 1.00 49.75 277 ASN A CA 1
ATOM 2154 C C . ASN A 1 277 ? 0.552 -26.298 34.905 1.00 49.75 277 ASN A C 1
ATOM 2156 O O . ASN A 1 277 ? 1.222 -25.312 35.190 1.00 49.75 277 ASN A O 1
ATOM 2160 N N . THR A 1 278 ? 0.334 -27.269 35.798 1.00 58.00 278 THR A N 1
ATOM 2161 C CA . THR A 1 278 ? 0.744 -27.106 37.212 1.00 58.00 278 THR A CA 1
ATOM 2162 C C . THR A 1 278 ? 1.521 -28.267 37.823 1.00 58.00 278 THR A C 1
ATOM 2164 O O . THR A 1 278 ? 1.946 -28.154 38.967 1.00 58.00 278 THR A O 1
ATOM 2167 N N . GLY A 1 279 ? 1.741 -29.374 37.104 1.00 47.16 279 GLY A N 1
ATOM 2168 C CA . GLY A 1 279 ? 2.641 -30.452 37.547 1.00 47.16 279 GLY A CA 1
ATOM 2169 C C . GLY A 1 279 ? 2.368 -31.021 38.950 1.00 47.16 279 GLY A C 1
ATOM 2170 O O . GLY A 1 279 ? 3.273 -31.583 39.554 1.00 47.16 279 GLY A O 1
ATOM 2171 N N . THR A 1 280 ? 1.154 -30.867 39.488 1.00 50.81 280 THR A N 1
ATOM 2172 C CA . THR A 1 280 ? 0.822 -31.274 40.860 1.00 50.81 280 THR A CA 1
ATOM 2173 C C . THR A 1 280 ? -0.276 -32.333 40.835 1.00 50.81 280 THR A C 1
ATOM 2175 O O . THR A 1 280 ? -1.406 -32.061 40.432 1.00 50.81 280 THR A O 1
ATOM 2178 N N . THR A 1 281 ? 0.061 -33.549 41.263 1.00 49.78 281 THR A N 1
ATOM 2179 C CA . THR A 1 281 ? -0.876 -34.664 41.466 1.00 49.78 281 THR A CA 1
ATOM 2180 C C . THR A 1 281 ? -1.370 -34.656 42.909 1.00 49.78 281 THR A C 1
ATOM 2182 O O . THR A 1 281 ? -0.605 -34.959 43.821 1.00 49.78 281 THR A O 1
ATOM 2185 N N . LEU A 1 282 ? -2.648 -34.339 43.126 1.00 47.88 282 LEU A N 1
ATOM 2186 C CA . LEU A 1 282 ? -3.323 -34.570 44.406 1.00 47.88 282 LEU A CA 1
ATOM 2187 C C . LEU A 1 282 ? -4.045 -35.923 44.355 1.00 47.88 282 LEU A C 1
ATOM 2189 O O . LEU A 1 282 ? -4.843 -36.171 43.452 1.00 47.88 282 LEU A O 1
ATOM 2193 N N . ARG A 1 283 ? -3.751 -36.802 45.321 1.00 46.34 283 ARG A N 1
ATOM 2194 C CA . ARG A 1 283 ? -4.534 -38.016 45.601 1.00 46.34 283 ARG A CA 1
ATOM 2195 C C . ARG A 1 283 ? -5.760 -37.627 46.429 1.00 46.34 283 ARG A C 1
ATOM 2197 O O . ARG A 1 283 ? -5.616 -36.914 47.418 1.00 46.34 283 ARG A O 1
ATOM 2204 N N . ALA A 1 284 ? -6.936 -38.103 46.030 1.00 49.81 284 ALA A N 1
ATOM 2205 C CA . ALA A 1 284 ? -8.134 -38.061 46.866 1.00 49.81 284 ALA A CA 1
ATOM 2206 C C . ALA A 1 284 ? -8.012 -39.076 48.030 1.00 49.81 284 ALA A C 1
ATOM 2208 O O . ALA A 1 284 ? -7.304 -40.074 47.847 1.00 49.81 284 ALA A O 1
ATOM 2209 N N . PRO A 1 285 ? -8.638 -38.816 49.197 1.00 54.91 285 PRO A N 1
ATOM 2210 C CA . PRO A 1 285 ? -8.717 -39.773 50.304 1.00 54.91 285 PRO A CA 1
ATOM 2211 C C . PRO A 1 285 ? -9.513 -41.031 49.937 1.00 54.91 285 PRO A C 1
ATOM 2213 O O . PRO A 1 285 ? -10.455 -40.922 49.117 1.00 54.91 285 PRO A O 1
#

Sequence (285 aa):
MVDVFDHSVFNCKFLEQGVVIKSPHLETVERLERRYLLQTALEAQGLQCEACRWYKKENTPGMFYARLGSKEEADELLAAKEILIGGETAQVFAISQKASQKRQPKQWPKKRPKAKAKAEPSPNSLPNDERPTKTCFLCGEVGHEVASCPYWRQGVQIVGATASEEKDLEECLRNLNVEPVSLRCSEVGKPQFAVRLGSARQVRDLAKKSINGQLRLLGRVLRAYPFRGDESISGAEPVAPAAPPSRAAKRDRAAEAKGPLTVQASYPGTPQYTNRNTGTTLRAP

pLDDT: mean 79.03, std 21.86, range [31.83, 98.19]

InterPro domains:
  IPR001878 Zinc finger, CCHC-type [PS50158] (136-150)
  IPR036875 Zinc finger, CCHC-type superfamily [SSF57756] (127-156)

Solvent-accessible surface area (backbone atoms only — not comparable to full-atom values): 17927 Å² total; per-residue (Å²): 134,82,84,81,73,92,65,58,72,91,73,42,93,58,41,73,17,28,39,36,39,40,30,73,69,57,62,78,46,56,82,74,52,39,58,52,44,51,50,54,37,37,48,75,71,73,40,54,73,78,45,75,46,84,47,70,55,95,95,44,81,38,31,34,40,38,29,35,78,39,48,66,57,31,51,53,51,48,70,60,34,56,46,60,44,93,87,42,81,21,43,41,42,76,67,62,65,65,68,59,65,73,57,50,76,72,70,66,73,70,72,68,78,72,72,81,69,78,73,70,80,70,92,75,74,72,82,78,73,84,67,75,77,53,51,12,68,55,84,58,51,70,82,41,50,51,66,70,37,93,57,31,63,19,22,29,38,37,39,78,52,51,76,92,42,50,67,61,49,52,52,46,34,47,76,69,77,39,69,70,75,37,79,36,72,40,77,81,75,71,43,24,31,30,33,23,37,88,34,52,65,56,32,54,51,49,27,52,38,15,75,73,53,65,37,53,57,96,89,41,70,34,46,42,42,62,52,72,61,87,72,83,80,89,76,80,81,82,75,72,80,74,74,76,78,65,85,76,78,77,72,77,82,80,76,86,83,80,77,85,88,78,87,77,81,89,76,96,73,85,85,83,85,80,71,91,86,69,87,73,89,82,82,80,133

Radius of gyration: 30.48 Å; Cα contacts (8 Å, |Δi|>4): 351; chains: 1; bounding box: 49×75×96 Å

Secondary structure (DSSP, 8-state):
--------GGG-TTGGGEEEEE-SHHHHS-HHHHHHHHHHHHHHTT--EEEEEEE--TTS--EEEEEESSHHHHHHHHHH-EEEETTEEEEEEE--THHHHT-S------------------TT--S------PBPTTT--BT--GGG-TTGGGEEEEES--GGGHHHHHHHHHHTT--EEEEEEE-SSS-EEEEEES-HHHHHHHHHHHHTT--EETTEEPEEEEPPPS---SS---PPPPPPPPGGGGSSSSS--------PPP---PPP---TTT---PPP-

Organism: Symbiodinium microadriaticum (NCBI:txid2951)

Nearest PDB structures (foldseek):
  2mqo-assembly1_A  TM=5.927E-01  e=1.277E-02  Rattus norvegicus
  6so9-assembly1_A  TM=6.778E-01  e=7.584E-02  Mus musculus
  8i0r-assembly1_6  TM=5.684E-01  e=3.413E-02  Homo sapiens
  2mqp-assembly1_A  TM=6.709E-01  e=3.983E-01  Rattus norvegicus
  2e5i-assembly1_A  TM=6.088E-01  e=5.092E-01  Mus musculus